Protein 4EHS (pdb70)

InterPro domains:
  IPR002694 Zinc finger, CHC2-type [PF01807] (4-98)
  IPR002694 Zinc finger, CHC2-type [SM00400] (33-87)
  IPR006171 TOPRIM domain [PS50880] (246-327)
  IPR006171 TOPRIM domain [SM00493] (246-317)
  IPR006295 DNA primase, DnaG [TIGR01391] (1-400)
  IPR013264 DNA primase DNAG, catalytic core, N-terminal [PF08275] (118-239)
  IPR016136 DNA helicase DnaB, N-terminal/DNA primase DnaG, C-terminal [G3DSA:1.10.860.10] (438-559)
  IPR030846 DNA primase DnaG, bacteria [MF_00974] (1-552)
  IPR030846 DNA primase DnaG, bacteria [PIRSF002811] (2-474)
  IPR031988 DNA primase DnaG, C-terminal helicase-binding domain [PF16730] (443-558)
  IPR034151 Bacterial DnaG primase, TOPRIM domain [cd03364] (246-324)
  IPR036977 DNA Primase, CHC2-type zinc finger [G3DSA:3.90.580.10] (2-99)
  IPR037068 DNA primase, catalytic core, N-terminal domain superfamily [G3DSA:3.90.980.10] (101-226)
  IPR050219 DnaG Primase [PTHR30313] (1-470)

Radius of gyration: 19.63 Å; Cα contacts (8 Å, |Δi|>4): 254; chains: 2; bounding box: 51×39×46 Å

Structure (mmCIF, N/CA/C/O backbone):
data_4EHS
#
_entry.id   4EHS
#
_cell.length_a   48.883
_cell.length_b   61.455
_cell.length_c   82.421
_cell.angle_alpha   90.00
_cell.angle_beta   90.00
_cell.angle_gamma   90.00
#
_symmetry.space_group_name_H-M   'P 21 21 21'
#
loop_
_entity.id
_entity.type
_entity.pdbx_description
1 polymer 'DNA primase'
2 non-polymer BETA-MERCAPTOETHANOL
3 water water
#
loop_
_atom_site.group_PDB
_atom_site.id
_atom_site.type_symbol
_atom_site.label_atom_id
_atom_site.label_alt_id
_atom_site.label_comp_id
_atom_site.label_asym_id
_atom_site.label_entity_id
_atom_site.label_seq_id
_atom_site.pdbx_PDB_ins_code
_atom_site.Cartn_x
_atom_site.Cartn_y
_atom_site.Cartn_z
_atom_site.occupancy
_atom_site.B_iso_or_equiv
_atom_site.auth_seq_id
_atom_site.auth_comp_id
_atom_site.auth_asym_id
_atom_site.auth_atom_id
_atom_site.pdbx_PDB_model_num
ATOM 1 N N . SER A 1 26 ? 6.985 5.705 20.965 1.00 51.57 438 SER A N 1
ATOM 2 C CA . SER A 1 26 ? 7.443 6.469 19.760 1.00 52.47 438 SER A CA 1
ATOM 3 C C . SER A 1 26 ? 8.954 6.781 19.737 1.00 43.48 438 SER A C 1
ATOM 4 O O . SER A 1 26 ? 9.554 6.805 18.653 1.00 49.61 438 SER A O 1
ATOM 7 N N . ALA A 1 27 ? 9.537 7.072 20.908 1.00 38.37 439 ALA A N 1
ATOM 8 C CA . ALA A 1 27 ? 10.988 7.045 21.113 1.00 31.08 439 ALA A CA 1
ATOM 9 C C . ALA A 1 27 ? 11.584 5.850 20.359 1.00 28.07 439 ALA A C 1
ATOM 10 O O . ALA A 1 27 ? 11.216 4.684 20.621 1.00 29.36 439 ALA A O 1
ATOM 12 N N . PRO A 1 28 ? 12.541 6.135 19.446 1.00 23.66 440 PRO A N 1
ATOM 13 C CA . PRO A 1 28 ? 13.029 5.098 18.553 1.00 19.85 440 PRO A CA 1
ATOM 14 C C . PRO A 1 28 ? 14.046 4.195 19.191 1.00 17.15 440 PRO A C 1
ATOM 15 O O . PRO A 1 28 ? 14.675 4.547 20.191 1.00 17.68 440 PRO A O 1
ATOM 19 N N . SER A 1 29 ? 14.242 3.045 18.562 1.00 17.58 441 SER A N 1
ATOM 20 C CA . SER A 1 29 ? 15.324 2.139 18.899 1.00 17.04 441 SER A CA 1
ATOM 21 C C . SER A 1 29 ? 16.636 2.811 18.448 1.00 16.46 441 SER A C 1
ATOM 22 O O . SER A 1 29 ? 16.604 3.760 17.592 1.00 14.11 441 SER A O 1
ATOM 25 N N . LEU A 1 30 ? 17.770 2.381 19.032 1.00 14.85 442 LEU A N 1
ATOM 26 C CA . LEU A 1 30 ? 19.004 2.997 18.630 1.00 15.39 442 LEU A CA 1
ATOM 27 C C . LEU A 1 30 ? 19.319 2.632 17.180 1.00 15.59 442 LEU A C 1
ATOM 28 O O . LEU A 1 30 ? 19.799 3.474 16.420 1.00 15.74 442 LEU A O 1
ATOM 33 N N . GLU A 1 31 ? 18.946 1.423 16.741 1.00 17.62 443 GLU A N 1
ATOM 34 C CA . GLU A 1 31 ? 19.326 0.982 15.416 1.00 16.25 443 GLU A CA 1
ATOM 35 C C . GLU A 1 31 ? 18.523 1.845 14.427 1.00 14.26 443 GLU A C 1
ATOM 36 O O . GLU A 1 31 ? 19.096 2.347 13.433 1.00 14.35 443 GLU A O 1
ATOM 42 N N . PHE A 1 32 ? 17.247 2.102 14.738 1.00 13.59 444 PHE A N 1
ATOM 43 C CA . PHE A 1 32 ? 16.434 2.958 13.889 1.00 13.67 444 PHE A CA 1
ATOM 44 C C . PHE A 1 32 ? 17.028 4.387 13.859 1.00 13.16 444 PHE A C 1
ATOM 45 O O . PHE A 1 32 ? 17.122 5.036 12.836 1.00 12.78 444 PHE A O 1
ATOM 53 N N . LEU A 1 33 ? 17.381 4.888 15.010 1.00 12.70 445 LEU A N 1
ATOM 54 C CA . LEU A 1 33 ? 17.949 6.249 15.049 1.00 13.03 445 LEU A CA 1
ATOM 55 C C . LEU A 1 33 ? 19.273 6.340 14.274 1.00 11.22 445 LEU A C 1
ATOM 56 O O . LEU A 1 33 ? 19.500 7.357 13.583 1.00 11.29 445 LEU A O 1
ATOM 61 N N . GLU A 1 34 ? 20.137 5.340 14.360 1.00 10.61 446 GLU A N 1
ATOM 62 C CA . GLU A 1 34 ? 21.408 5.388 13.595 1.00 11.13 446 GLU A CA 1
ATOM 63 C C . GLU A 1 34 ? 21.134 5.379 12.082 1.00 12.83 446 GLU A C 1
ATOM 64 O O . GLU A 1 34 ? 21.771 6.113 11.282 1.00 11.92 446 GLU A O 1
ATOM 70 N N . LYS A 1 35 ? 20.160 4.547 11.702 1.00 10.96 447 LYS A N 1
ATOM 71 C CA . LYS A 1 35 ? 19.755 4.515 10.272 1.00 11.87 447 LYS A CA 1
ATOM 72 C C . LYS A 1 35 ? 19.256 5.849 9.792 1.00 11.34 447 LYS A C 1
ATOM 73 O O . LYS A 1 35 ? 19.567 6.274 8.646 1.00 11.92 447 LYS A O 1
ATOM 79 N N . LEU A 1 36 ? 18.455 6.480 10.627 1.00 12.17 448 LEU A N 1
ATOM 80 C CA . LEU A 1 36 ? 17.799 7.746 10.300 1.00 11.71 448 LEU A CA 1
ATOM 81 C C . LEU A 1 36 ? 18.840 8.812 10.096 1.00 12.76 448 LEU A C 1
ATOM 82 O O . LEU A 1 36 ? 18.795 9.512 9.094 1.00 11.73 448 LEU A O 1
ATOM 87 N N . VAL A 1 37 ? 19.787 8.855 11.030 1.00 11.34 449 VAL A N 1
ATOM 88 C CA . VAL A 1 37 ? 20.828 9.887 11.013 1.00 13.46 449 VAL A CA 1
ATOM 89 C C . VAL A 1 37 ? 21.639 9.693 9.712 1.00 11.48 449 VAL A C 1
ATOM 90 O O . VAL A 1 37 ? 21.867 10.670 8.977 1.00 12.05 449 VAL A O 1
ATOM 94 N N . ILE A 1 38 ? 22.037 8.458 9.384 1.00 12.04 450 ILE A N 1
ATOM 95 C CA . ILE A 1 38 ? 22.865 8.226 8.229 1.00 11.97 450 ILE A CA 1
ATOM 96 C C . ILE A 1 38 ? 22.079 8.522 6.942 1.00 13.26 450 ILE A C 1
ATOM 97 O O . ILE A 1 38 ? 22.642 8.971 5.926 1.00 11.14 450 ILE A O 1
ATOM 102 N N . ARG A 1 39 ? 20.789 8.179 7.008 1.00 11.97 451 ARG A N 1
ATOM 103 C CA . ARG A 1 39 ? 19.933 8.421 5.797 1.00 12.41 451 ARG A CA 1
ATOM 104 C C . ARG A 1 39 ? 19.893 9.942 5.454 1.00 11.91 451 ARG A C 1
ATOM 105 O O . ARG A 1 39 ? 19.944 10.376 4.250 1.00 11.97 451 ARG A O 1
ATOM 113 N N . TYR A 1 40 ? 19.774 10.777 6.481 1.00 10.61 452 TYR A N 1
ATOM 114 C CA . TYR A 1 40 ? 19.864 12.234 6.277 1.00 11.75 452 TYR A CA 1
ATOM 115 C C . TYR A 1 40 ? 21.209 12.588 5.628 1.00 12.15 452 TYR A C 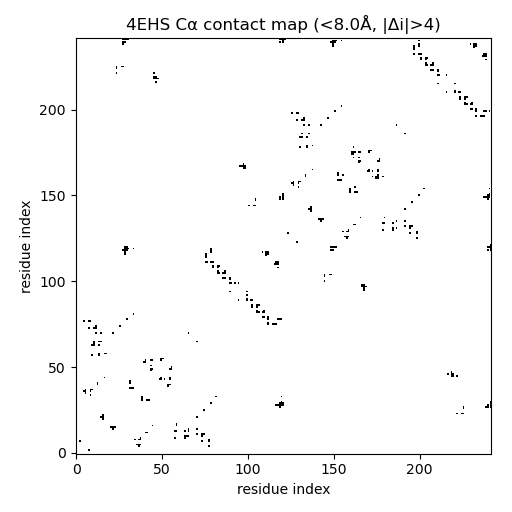1
ATOM 116 O O . TYR A 1 40 ? 21.252 13.409 4.690 1.00 13.46 452 TYR A O 1
ATOM 125 N N . LEU A 1 41 ? 22.309 12.049 6.164 1.00 11.73 453 LEU A N 1
ATOM 126 C CA . LEU A 1 41 ? 23.655 12.306 5.538 1.00 11.77 453 LEU A CA 1
ATOM 127 C C . LEU A 1 41 ? 23.761 11.803 4.091 1.00 13.26 453 LEU A C 1
ATOM 128 O O . LEU A 1 41 ? 24.442 12.435 3.255 1.00 13.08 453 LEU A O 1
ATOM 133 N N . LEU A 1 42 ? 23.105 10.700 3.783 1.00 11.64 454 LEU A N 1
ATOM 134 C CA . LEU A 1 42 ? 23.097 10.213 2.396 1.00 12.19 454 LEU A CA 1
ATOM 135 C C . LEU A 1 42 ? 22.322 11.155 1.465 1.00 11.80 454 LEU A C 1
ATOM 136 O O . LEU A 1 42 ? 22.656 11.269 0.245 1.00 12.90 454 LEU A O 1
ATOM 141 N N . GLU A 1 43 ? 21.235 11.718 1.961 1.00 11.42 455 GLU A N 1
ATOM 142 C CA . GLU A 1 43 ? 20.367 12.552 1.096 1.00 12.41 455 GLU A CA 1
ATOM 143 C C . GLU A 1 43 ? 20.929 13.956 0.948 1.00 13.54 455 GLU A C 1
ATOM 144 O O . GLU A 1 43 ? 20.685 14.632 -0.073 1.00 12.09 455 GLU A O 1
ATOM 150 N N . ASP A 1 44 ? 21.675 14.427 1.975 1.00 13.69 456 ASP A N 1
ATOM 151 C CA . ASP A 1 44 ? 22.172 15.798 1.893 1.00 13.74 456 ASP A CA 1
ATOM 152 C C . ASP A 1 44 ? 23.589 15.817 2.471 1.00 15.86 456 ASP A C 1
ATOM 153 O O . ASP A 1 44 ? 23.772 15.813 3.659 1.00 12.34 456 ASP A O 1
ATOM 158 N N . ARG A 1 45 ? 24.582 15.788 1.592 1.00 15.93 457 ARG A N 1
ATOM 159 C CA . ARG A 1 45 ? 25.970 15.567 2.073 1.00 17.43 457 ARG A CA 1
ATOM 160 C C . ARG A 1 45 ? 26.422 16.789 2.847 1.00 16.73 457 ARG A C 1
ATOM 161 O O . ARG A 1 45 ? 27.386 16.675 3.633 1.00 18.12 457 ARG A O 1
ATOM 169 N N . SER A 1 46 ? 25.748 17.934 2.719 1.00 15.67 458 SER A N 1
ATOM 170 C CA . SER A 1 46 ? 26.111 19.164 3.540 1.00 18.12 458 SER A CA 1
ATOM 171 C C . SER A 1 46 ? 25.858 18.908 5.020 1.00 19.08 458 SER A C 1
ATOM 172 O O . SER A 1 46 ? 26.545 19.438 5.892 1.00 18.47 458 SER A O 1
ATOM 175 N N . LEU A 1 47 ? 24.907 18.008 5.321 1.00 14.84 459 LEU A N 1
ATOM 176 C CA . LEU A 1 47 ? 24.685 17.552 6.699 1.00 14.95 459 LEU A CA 1
ATOM 177 C C . LEU A 1 47 ? 25.835 16.681 7.250 1.00 16.29 459 LEU A C 1
ATOM 178 O O . LEU A 1 47 ? 26.043 16.679 8.479 1.00 15.97 459 LEU A O 1
ATOM 183 N N . LEU A 1 48 ? 26.528 15.922 6.388 1.00 15.47 460 LEU A N 1
ATOM 184 C CA . LEU A 1 48 ? 27.715 15.178 6.793 1.00 17.25 460 LEU A CA 1
ATOM 185 C C . LEU A 1 48 ? 28.767 16.207 7.258 1.00 18.11 460 LEU A C 1
ATOM 186 O O . LEU A 1 48 ? 29.446 16.002 8.270 1.00 16.90 460 L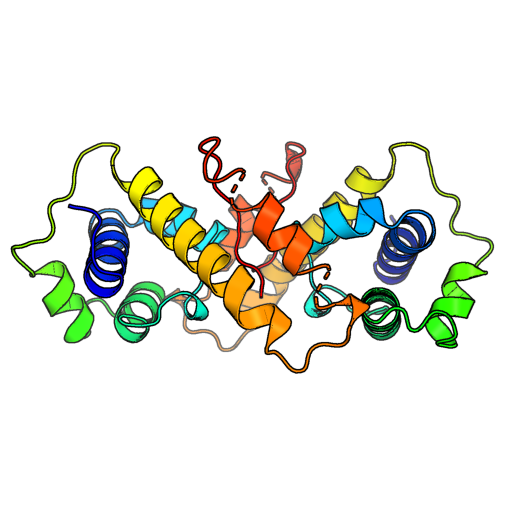EU A O 1
ATOM 191 N N . ASP A 1 49 ? 28.930 17.310 6.511 1.00 18.35 461 ASP A N 1
ATOM 192 C CA . ASP A 1 49 ? 29.900 18.351 6.917 1.00 22.02 461 ASP A CA 1
ATOM 193 C C . ASP A 1 49 ? 29.657 18.795 8.361 1.00 22.93 461 ASP A C 1
ATOM 194 O O . ASP A 1 49 ? 30.584 18.880 9.163 1.00 23.64 461 ASP A O 1
ATOM 199 N N . LEU A 1 50 ? 28.390 19.064 8.702 1.00 22.29 462 LEU A N 1
ATOM 200 C CA . LEU A 1 50 ? 28.044 19.438 10.066 1.00 20.95 462 LEU A CA 1
ATOM 201 C C . LEU A 1 50 ? 28.347 18.278 11.022 1.00 19.31 462 LEU A C 1
ATOM 202 O O . LEU A 1 50 ? 28.977 18.449 12.094 1.00 17.07 462 LEU A O 1
ATOM 207 N N . ALA A 1 51 ? 27.861 17.092 10.667 1.00 16.84 463 ALA A N 1
ATOM 208 C CA . ALA A 1 51 ? 27.860 15.972 11.630 1.00 16.29 463 ALA A CA 1
ATOM 209 C C . ALA A 1 51 ? 29.300 15.604 11.991 1.00 15.52 463 ALA A C 1
ATOM 210 O O . ALA A 1 51 ? 29.559 15.248 13.124 1.00 15.25 463 ALA A O 1
ATOM 212 N N . VAL A 1 52 ? 30.256 15.714 11.042 1.00 16.66 464 VAL A N 1
ATOM 213 C CA . VAL A 1 52 ? 31.620 15.259 11.396 1.00 17.18 464 VAL A CA 1
ATOM 214 C C . VAL A 1 52 ? 32.306 16.210 12.419 1.00 18.21 464 VAL A C 1
ATOM 215 O O . VAL A 1 52 ? 33.343 15.830 12.953 1.00 21.02 464 VAL A O 1
ATOM 219 N N . GLY A 1 53 ? 31.696 17.361 12.700 1.00 16.04 465 GLY A N 1
ATOM 220 C CA . GLY A 1 53 ? 32.048 18.248 13.833 1.00 20.30 465 GLY A CA 1
ATOM 221 C C . GLY A 1 53 ? 31.762 17.635 15.200 1.00 22.56 465 GLY A C 1
ATOM 222 O O . GLY A 1 53 ? 32.341 18.078 16.211 1.00 19.54 465 GLY A O 1
ATOM 223 N N . TYR A 1 54 ? 30.892 16.603 15.240 1.00 17.92 466 TYR A N 1
ATOM 224 C CA . TYR A 1 54 ? 30.301 16.153 16.554 1.00 16.61 466 TYR A CA 1
ATOM 225 C C . TYR A 1 54 ? 30.378 14.634 16.728 1.00 16.11 466 TYR A C 1
ATOM 226 O O . TYR A 1 54 ? 30.465 14.138 17.864 1.00 15.78 466 TYR A O 1
ATOM 235 N N . ILE A 1 55 ? 30.328 13.868 15.637 1.00 15.46 467 ILE A N 1
ATOM 236 C CA . ILE A 1 55 ? 30.317 12.452 15.765 1.00 16.68 467 ILE A CA 1
ATOM 237 C C . ILE A 1 55 ? 31.405 11.851 14.897 1.00 19.12 467 ILE A C 1
ATOM 238 O O . ILE A 1 55 ? 31.906 12.464 13.899 1.00 19.48 467 ILE A O 1
ATOM 243 N N . HIS A 1 56 ? 31.761 10.657 15.279 1.00 18.93 468 HIS A N 1
ATOM 244 C CA . HIS A 1 56 ? 32.635 9.828 14.466 1.00 22.65 468 HIS A CA 1
ATOM 245 C C . HIS A 1 56 ? 32.090 8.422 14.430 1.00 21.12 468 HIS A C 1
ATOM 246 O O . HIS A 1 56 ? 31.089 8.060 15.114 1.00 20.42 468 HIS A O 1
ATOM 253 N N . SER A 1 57 ? 32.771 7.577 13.649 1.00 20.08 469 SER A N 1
ATOM 254 C CA . SER A 1 57 ? 32.417 6.210 13.464 1.00 21.92 469 SER A CA 1
ATOM 255 C C . SER A 1 57 ? 32.170 5.408 14.762 1.00 23.19 469 SER A C 1
ATOM 256 O O . SER A 1 57 ? 31.187 4.659 14.847 1.00 23.10 469 SER A O 1
ATOM 259 N N . GLY A 1 58 ? 33.026 5.578 15.784 1.00 20.72 470 GLY A N 1
ATOM 260 C CA . GLY A 1 58 ? 32.862 4.960 17.119 1.00 22.83 470 GLY A CA 1
ATOM 261 C C . GLY A 1 58 ? 31.539 5.141 17.848 1.00 22.43 470 GLY A C 1
ATOM 262 O O . GLY A 1 58 ? 31.197 4.325 18.706 1.00 26.82 470 GLY A O 1
ATOM 263 N N . VAL A 1 59 ? 30.782 6.157 17.471 1.00 20.46 471 VAL A N 1
ATOM 264 C CA . VAL A 1 59 ? 29.550 6.508 18.132 1.00 20.16 471 VAL A CA 1
ATOM 265 C C . VAL A 1 59 ? 28.494 5.447 17.829 1.00 18.78 471 VAL A C 1
ATOM 266 O O . VAL A 1 59 ? 27.679 5.109 18.685 1.00 20.22 471 VAL A O 1
ATOM 270 N N . PHE A 1 60 ? 28.588 4.898 16.622 1.00 17.94 472 PHE A N 1
ATOM 271 C CA . PHE A 1 60 ? 27.564 3.939 16.096 1.00 17.72 472 PHE A CA 1
ATOM 272 C C . PHE A 1 60 ? 27.779 2.544 16.640 1.00 20.06 472 PHE A C 1
ATOM 273 O O . PHE A 1 60 ? 28.886 2.009 16.533 1.00 26.07 472 PHE A O 1
ATOM 281 N N . LEU A 1 61 ? 26.725 1.962 17.200 1.00 18.60 473 LEU A N 1
ATOM 282 C CA . LEU A 1 61 ? 26.749 0.567 17.686 1.00 19.92 473 LEU A CA 1
ATOM 283 C C . LEU A 1 61 ? 26.118 -0.413 16.703 1.00 20.41 473 LEU A C 1
ATOM 284 O O . LEU A 1 61 ? 26.316 -1.630 16.868 1.00 21.35 473 LEU A O 1
ATOM 289 N N . HIS A 1 62 ? 25.406 0.104 15.698 1.00 15.66 474 HIS A N 1
ATOM 290 C CA . HIS A 1 62 ? 24.675 -0.770 14.764 1.00 17.98 474 HIS A CA 1
ATOM 291 C C . HIS A 1 62 ? 25.025 -0.566 13.358 1.00 16.51 474 HIS A C 1
ATOM 292 O O . HIS A 1 62 ? 24.973 -1.518 12.573 1.00 19.64 474 HIS A O 1
ATOM 299 N N . LYS A 1 63 ? 25.412 0.663 12.981 1.00 15.96 475 LYS A N 1
ATOM 300 C CA . LYS A 1 63 ? 25.510 1.025 11.573 1.00 15.74 475 LYS A CA 1
ATOM 301 C C . LYS A 1 63 ? 26.889 1.663 11.292 1.00 16.24 475 LYS A C 1
ATOM 302 O O . LYS A 1 63 ? 27.058 2.474 10.406 1.00 15.50 475 LYS A O 1
ATOM 308 N N . LYS A 1 64 ? 27.896 1.143 11.987 1.00 18.59 476 LYS A N 1
ATOM 309 C CA . LYS A 1 64 ? 29.221 1.690 11.840 1.00 19.97 476 LYS A CA 1
ATOM 310 C C . LYS A 1 64 ? 29.733 1.496 10.412 1.00 19.26 476 LYS A C 1
ATOM 311 O O . LYS A 1 64 ? 30.321 2.407 9.838 1.00 19.02 476 LYS A O 1
ATOM 317 N N . GLN A 1 65 ? 29.494 0.332 9.815 1.00 19.94 477 GLN A N 1
ATOM 318 C CA . GLN A 1 65 ? 30.011 0.069 8.466 1.00 20.64 477 GLN A CA 1
ATOM 319 C C . GLN A 1 65 ? 29.391 1.033 7.454 1.00 19.56 477 GLN A C 1
ATOM 320 O O . GLN A 1 65 ? 30.099 1.521 6.604 1.00 18.30 477 GLN A O 1
ATOM 326 N N . GLU A 1 66 ? 28.084 1.276 7.564 1.00 17.79 478 GLU A N 1
ATOM 327 C CA . GLU A 1 66 ? 27.400 2.247 6.705 1.00 16.51 478 GLU A CA 1
ATOM 328 C C . GLU A 1 66 ? 28.023 3.639 6.832 1.00 16.80 478 GLU A C 1
ATOM 329 O O . GLU A 1 66 ? 28.332 4.281 5.802 1.00 16.70 478 GLU A O 1
ATOM 335 N N . PHE A 1 67 ? 28.198 4.112 8.062 1.00 15.85 479 PHE A N 1
ATOM 336 C CA . PHE A 1 67 ? 28.808 5.453 8.261 1.00 17.14 479 PHE A CA 1
ATOM 337 C C . PHE A 1 67 ? 30.226 5.489 7.642 1.00 17.75 479 PHE A C 1
ATOM 338 O O . PHE A 1 67 ? 30.600 6.453 6.906 1.00 17.13 479 PHE A O 1
ATOM 346 N N . ASP A 1 68 ? 31.013 4.443 7.931 1.00 17.32 480 ASP A N 1
ATOM 347 C CA . ASP A 1 68 ? 32.348 4.383 7.349 1.00 18.29 480 ASP A CA 1
ATOM 348 C C . ASP A 1 68 ? 32.307 4.481 5.822 1.00 19.17 480 ASP A C 1
ATOM 349 O O . ASP A 1 68 ? 33.114 5.188 5.231 1.00 16.54 480 ASP A O 1
ATOM 354 N N . ALA A 1 69 ? 31.437 3.720 5.168 1.00 18.90 481 ALA A N 1
ATOM 355 C CA . ALA A 1 69 ? 31.390 3.710 3.719 1.00 18.94 481 ALA A CA 1
ATOM 356 C C . ALA A 1 69 ? 30.990 5.072 3.184 1.00 19.87 481 ALA A C 1
ATOM 357 O O . ALA A 1 69 ? 31.504 5.523 2.150 1.00 18.43 481 ALA A O 1
ATOM 359 N N . LEU A 1 70 ? 30.072 5.731 3.884 1.00 19.54 482 LEU A N 1
ATOM 360 C CA . LEU A 1 70 ? 29.598 7.049 3.476 1.00 19.54 482 LEU A CA 1
ATOM 361 C C . LEU A 1 70 ? 30.695 8.099 3.617 1.00 20.44 482 LEU A C 1
ATOM 362 O O . LEU A 1 70 ? 30.679 9.122 2.933 1.00 22.43 482 LEU A O 1
ATOM 367 N N . CYS A 1 71 ? 31.646 7.839 4.507 1.00 19.03 483 CYS A N 1
ATOM 368 C CA . CYS A 1 71 ? 32.745 8.756 4.739 1.00 23.28 483 CYS A CA 1
ATOM 369 C C . CYS A 1 71 ? 33.757 8.614 3.641 1.00 24.78 483 CYS A C 1
ATOM 370 O O . CYS A 1 71 ? 34.385 9.618 3.240 1.00 24.94 483 CYS A O 1
ATOM 373 N N . GLN A 1 72 ? 33.932 7.395 3.142 1.00 23.50 484 GLN A N 1
ATOM 374 C CA . GLN A 1 72 ? 34.890 7.135 2.073 1.00 24.19 484 GLN A CA 1
ATOM 375 C C . GLN A 1 72 ? 34.205 7.110 0.711 1.00 26.29 484 GLN A C 1
ATOM 376 O O . GLN A 1 72 ? 34.680 6.463 -0.222 1.00 25.00 484 GLN A O 1
ATOM 382 N N . GLU A 1 73 ? 33.085 7.818 0.604 1.00 19.72 485 GLU A N 1
ATOM 383 C CA . GLU A 1 73 ? 32.338 7.878 -0.637 1.00 22.73 485 GLU A CA 1
ATOM 384 C C . GLU A 1 73 ? 32.287 6.554 -1.354 1.00 25.16 485 GLU A C 1
ATOM 385 O O . GLU A 1 73 ? 32.448 6.538 -2.578 1.00 23.75 485 GLU A O 1
ATOM 391 N N . LYS A 1 74 ? 32.142 5.456 -0.623 1.00 20.83 486 LYS A N 1
ATOM 392 C CA . LYS A 1 74 ? 31.947 4.178 -1.286 1.00 23.41 486 LYS A CA 1
ATOM 393 C C . LYS A 1 74 ? 30.462 4.094 -1.512 1.00 24.10 486 LYS A C 1
ATOM 394 O O . LYS A 1 74 ? 29.806 3.282 -0.872 1.00 23.02 486 LYS A O 1
ATOM 400 N N . LEU A 1 75 ? 29.943 4.959 -2.391 1.00 25.95 487 LEU A N 1
ATOM 401 C CA . LEU A 1 75 ? 28.505 5.078 -2.590 1.00 28.85 487 LEU A CA 1
ATOM 402 C C . LEU A 1 75 ? 27.824 3.888 -3.301 1.00 31.43 487 LEU A C 1
ATOM 403 O O . LEU A 1 75 ? 26.591 3.855 -3.416 1.00 33.38 487 LEU A O 1
ATOM 408 N N . ASP A 1 76 ? 28.597 2.915 -3.799 1.00 27.01 488 ASP A N 1
ATOM 409 C CA . ASP A 1 76 ? 27.980 1.626 -4.239 1.00 26.98 488 ASP A CA 1
ATOM 410 C C . ASP A 1 76 ? 28.130 0.472 -3.220 1.00 25.47 488 ASP A C 1
ATOM 411 O O . ASP A 1 76 ? 27.850 -0.699 -3.539 1.00 25.36 488 ASP A O 1
ATOM 416 N N . ASP A 1 77 ? 28.580 0.781 -1.998 1.00 23.47 489 ASP A N 1
ATOM 417 C CA . ASP A 1 77 ? 28.712 -0.251 -0.976 1.00 22.42 489 ASP A CA 1
ATOM 418 C C . ASP A 1 77 ? 27.311 -0.837 -0.718 1.00 24.79 489 ASP A C 1
ATOM 419 O O . ASP A 1 77 ? 26.335 -0.097 -0.477 1.00 23.56 489 ASP A O 1
ATOM 424 N N . PRO A 1 78 ? 27.174 -2.170 -0.790 1.00 26.18 490 PRO A N 1
ATOM 425 C CA . PRO A 1 78 ? 25.825 -2.805 -0.634 1.00 26.04 490 PRO A CA 1
ATOM 426 C C . PRO A 1 78 ? 24.986 -2.381 0.631 1.00 25.98 490 PRO A C 1
ATOM 427 O O . PRO A 1 78 ? 23.774 -2.164 0.523 1.00 26.66 490 PRO A O 1
ATOM 431 N N . LYS A 1 79 ? 25.632 -2.213 1.784 1.00 23.22 491 LYS A N 1
ATOM 432 C CA . LYS A 1 79 ? 24.970 -1.729 2.996 1.00 21.75 491 LYS A CA 1
ATOM 433 C C . LYS A 1 79 ? 24.423 -0.327 2.868 1.00 21.39 491 LYS A C 1
ATOM 434 O O . LYS A 1 79 ? 23.299 -0.011 3.335 1.00 21.05 491 LYS A O 1
ATOM 440 N N . LEU A 1 80 ? 25.224 0.543 2.249 1.00 21.38 492 LEU A N 1
ATOM 441 C CA . LEU A 1 80 ? 24.869 1.968 2.094 1.00 22.85 492 LEU A CA 1
ATOM 442 C C . LEU A 1 80 ? 23.790 2.105 1.042 1.00 25.35 492 LEU A C 1
ATOM 443 O O . LEU A 1 80 ? 22.839 2.861 1.216 1.00 28.60 492 LEU A O 1
ATOM 448 N N . VAL A 1 81 ? 23.904 1.326 -0.028 1.00 24.84 493 VAL A N 1
ATOM 449 C CA . VAL A 1 81 ? 22.839 1.278 -1.039 1.00 29.15 493 VAL A CA 1
ATOM 450 C C . VAL A 1 81 ? 21.505 0.862 -0.384 1.00 28.39 493 VAL A C 1
ATOM 451 O O . VAL A 1 81 ? 20.460 1.506 -0.567 1.00 25.30 493 VAL A O 1
ATOM 455 N N . ALA A 1 82 ? 21.552 -0.167 0.451 1.00 26.10 494 ALA A N 1
ATOM 456 C CA . ALA A 1 82 ? 20.323 -0.675 1.038 1.00 26.54 494 ALA A CA 1
ATOM 457 C C . ALA A 1 82 ? 19.702 0.379 1.976 1.00 26.45 494 ALA A C 1
ATOM 458 O O . ALA A 1 82 ? 18.462 0.553 2.046 1.00 25.51 494 ALA A O 1
ATOM 460 N N . LEU A 1 83 ? 20.558 1.081 2.713 1.00 22.78 495 LEU A N 1
ATOM 461 C CA . LEU A 1 83 ? 20.035 2.104 3.576 1.00 21.20 495 LEU A CA 1
ATOM 462 C C . LEU A 1 83 ? 19.441 3.277 2.751 1.00 23.35 495 LEU A C 1
ATOM 463 O O . LEU A 1 83 ? 18.407 3.835 3.110 1.00 24.07 495 LEU A O 1
ATOM 468 N N . LEU A 1 84 ? 20.067 3.615 1.616 1.00 22.75 496 LEU A N 1
ATOM 469 C CA . LEU A 1 84 ? 19.642 4.749 0.822 1.00 23.79 496 LEU A CA 1
ATOM 470 C C . LEU A 1 84 ? 18.284 4.421 0.191 1.00 25.97 496 LEU A C 1
ATOM 471 O O . LEU A 1 84 ? 17.487 5.339 -0.126 1.00 25.51 496 LEU A O 1
ATOM 476 N N . LEU A 1 85 ? 18.048 3.122 0.045 1.00 23.67 497 LEU A N 1
ATOM 477 C CA . LEU A 1 85 ? 16.858 2.549 -0.593 1.00 30.29 497 LEU A CA 1
ATOM 478 C C . LEU A 1 85 ? 15.702 2.176 0.368 1.00 35.00 497 LEU A C 1
ATOM 479 O O . LEU A 1 85 ? 14.573 2.077 -0.053 1.00 35.20 497 LEU A O 1
ATOM 484 N N . ASP A 1 86 ? 16.013 1.931 1.639 1.00 28.87 498 ASP A N 1
ATOM 485 C CA . ASP A 1 86 ? 15.045 1.660 2.714 1.00 24.39 498 ASP A CA 1
ATOM 486 C C . ASP A 1 86 ? 13.801 2.574 2.614 1.00 24.07 498 ASP A C 1
ATOM 487 O O . ASP A 1 86 ? 13.881 3.800 2.681 1.00 19.74 498 ASP A O 1
ATOM 492 N N . ALA A 1 87 ? 12.634 1.936 2.537 1.00 22.15 499 ALA A N 1
ATOM 493 C CA . ALA A 1 87 ? 11.380 2.697 2.380 1.00 23.23 499 ALA A CA 1
ATOM 494 C C . ALA A 1 87 ? 10.753 3.263 3.681 1.00 22.59 499 ALA A C 1
ATOM 495 O O . ALA A 1 87 ? 9.753 3.979 3.615 1.00 29.48 499 ALA A O 1
ATOM 497 N N . ASN A 1 88 ? 11.343 2.963 4.839 1.00 24.33 500 ASN A N 1
ATOM 498 C CA . ASN A 1 88 ? 10.798 3.263 6.184 1.00 23.80 500 ASN A CA 1
ATOM 499 C C . ASN A 1 88 ? 11.608 4.239 7.056 1.00 24.04 500 ASN A C 1
ATOM 500 O O . ASN A 1 88 ? 11.581 4.207 8.294 1.00 20.78 500 ASN A O 1
ATOM 505 N N . LEU A 1 89 ? 12.231 5.216 6.408 1.00 20.01 501 LEU A N 1
ATOM 506 C CA . LEU A 1 89 ? 13.005 6.198 7.143 1.00 18.79 501 LEU A CA 1
ATOM 507 C C . LEU A 1 89 ? 12.542 7.576 6.738 1.00 21.99 501 LEU A C 1
ATOM 508 O O . LEU A 1 89 ? 13.049 8.150 5.779 1.00 24.65 501 LEU A O 1
ATOM 513 N N . PRO A 1 90 ? 11.592 8.114 7.467 1.00 21.23 502 PRO A N 1
ATOM 514 C CA . PRO A 1 90 ? 10.988 9.340 7.004 1.00 24.65 502 PRO A CA 1
ATOM 515 C C . PRO A 1 90 ? 11.850 10.590 7.322 1.00 20.69 502 PRO A C 1
ATOM 516 O O . PRO A 1 90 ? 12.023 10.942 8.442 1.00 25.48 502 PRO A O 1
ATOM 520 N N . LEU A 1 91 ? 12.328 11.264 6.299 1.00 19.03 503 LEU A N 1
ATOM 521 C CA . LEU A 1 91 ? 13.117 12.491 6.504 1.00 17.70 503 LEU A CA 1
ATOM 522 C C . LEU A 1 91 ? 12.180 13.701 6.436 1.00 18.50 503 LEU A C 1
ATOM 523 O O . LEU A 1 91 ? 11.178 13.669 5.734 1.00 19.14 503 LEU A O 1
ATOM 528 N N . LYS A 1 92 ? 12.522 14.783 7.109 1.00 18.63 504 LYS A N 1
ATOM 529 C CA . LYS A 1 92 ? 11.707 15.994 7.022 1.00 22.41 504 LYS A CA 1
ATOM 530 C C . LYS A 1 92 ? 12.641 17.169 6.903 1.00 20.84 504 LYS A C 1
ATOM 531 O O . LYS A 1 92 ? 13.747 17.201 7.517 1.00 18.66 504 LYS A O 1
ATOM 537 N N . LYS A 1 93 ? 12.150 18.217 6.221 1.00 19.75 505 LYS A N 1
ATOM 538 C CA . LYS A 1 93 ? 12.831 19.499 6.190 1.00 21.04 505 LYS A CA 1
ATOM 539 C C . LYS A 1 93 ? 13.044 19.952 7.652 1.00 20.75 505 LYS A C 1
ATOM 540 O O . LYS A 1 93 ? 12.128 19.866 8.480 1.00 21.35 505 LYS A O 1
ATOM 546 N N . GLY A 1 94 ? 14.282 20.300 7.974 1.00 21.89 506 GLY A N 1
ATOM 547 C CA . GLY A 1 94 ? 14.645 20.847 9.291 1.00 24.07 506 GLY A CA 1
ATOM 548 C C . GLY A 1 94 ? 14.667 19.822 10.405 1.00 22.85 506 GLY A C 1
ATOM 549 O O . GLY A 1 94 ? 14.709 20.173 11.548 1.00 25.80 506 GLY A O 1
ATOM 550 N N . GLY A 1 95 ? 14.607 18.541 10.077 1.00 19.92 507 GLY A N 1
ATOM 551 C CA . GLY A 1 95 ? 14.497 17.527 11.104 1.00 19.48 507 GLY A CA 1
ATOM 552 C C . GLY A 1 95 ? 15.804 16.866 11.503 1.00 18.76 507 GLY A C 1
ATOM 553 O O . GLY A 1 95 ? 15.820 16.164 12.521 1.00 17.85 507 GLY A O 1
ATOM 554 N N . PHE A 1 96 ? 16.893 17.101 10.743 1.00 17.19 508 PHE A N 1
ATOM 555 C CA . PHE A 1 96 ? 18.169 16.388 10.973 1.00 18.77 508 PHE A CA 1
ATOM 556 C C . PHE A 1 96 ? 18.791 16.670 12.366 1.00 18.28 508 PHE A C 1
ATOM 557 O O . PHE A 1 96 ? 19.226 15.737 13.077 1.00 16.73 508 PHE A O 1
ATOM 565 N N . GLU A 1 97 ? 18.910 17.961 12.705 1.00 17.06 509 GLU A N 1
ATOM 566 C CA . GLU A 1 97 ? 19.612 18.268 13.929 1.00 17.28 509 GLU A CA 1
ATOM 567 C C . GLU A 1 97 ? 18.971 17.696 15.175 1.00 17.46 509 GLU A C 1
ATOM 568 O O . GLU A 1 97 ? 19.683 17.318 16.088 1.00 16.71 509 GLU A O 1
ATOM 574 N N . LYS A 1 98 ? 17.652 17.604 15.239 1.00 17.76 510 LYS A N 1
ATOM 575 C CA . LYS A 1 98 ? 17.008 16.956 16.399 1.00 18.95 510 LYS A CA 1
ATOM 576 C C . LYS A 1 98 ? 17.388 15.473 16.503 1.00 17.62 510 LYS A C 1
ATOM 577 O O . LYS A 1 98 ? 17.619 14.979 17.589 1.00 15.92 510 LYS A O 1
ATOM 583 N N . GLU A 1 99 ? 17.498 14.758 15.370 1.00 14.77 511 GLU A N 1
ATOM 584 C CA . GLU A 1 99 ? 17.877 13.353 15.437 1.00 14.94 511 GLU A CA 1
ATOM 585 C C . GLU A 1 99 ? 19.362 13.242 15.723 1.00 14.00 511 GLU A C 1
ATOM 586 O O . GLU A 1 99 ? 19.735 12.324 16.432 1.00 14.66 511 GLU A O 1
ATOM 592 N N . LEU A 1 100 ? 20.198 14.173 15.213 1.00 12.74 512 LEU A N 1
ATOM 593 C CA . LEU A 1 100 ? 21.643 14.093 15.564 1.00 13.34 512 LEU A CA 1
ATOM 594 C C . LEU A 1 100 ? 21.783 14.342 17.094 1.00 15.94 512 LEU A C 1
ATOM 595 O O . LEU A 1 100 ? 22.525 13.620 17.833 1.00 14.38 512 LEU A O 1
ATOM 600 N N . ARG A 1 101 ? 21.044 15.310 17.587 1.00 14.70 513 ARG A N 1
ATOM 601 C CA . ARG A 1 101 ? 21.133 15.618 19.012 1.00 17.09 513 ARG A CA 1
ATOM 602 C C . ARG A 1 101 ? 20.694 14.404 19.859 1.00 17.46 513 ARG A C 1
ATOM 603 O O . ARG A 1 101 ? 21.290 14.088 20.901 1.00 15.94 513 ARG A O 1
ATOM 611 N N . LEU A 1 102 ? 19.657 13.696 19.416 1.00 15.22 514 LEU A N 1
ATOM 612 C CA . LEU A 1 102 ? 19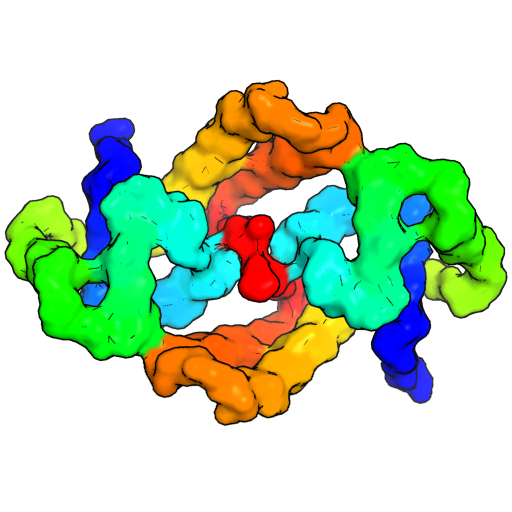.212 12.537 20.199 1.00 14.60 514 LEU A CA 1
ATOM 613 C C . LEU A 1 102 ? 20.211 11.404 20.170 1.00 14.59 514 LEU A C 1
ATOM 614 O O . LEU A 1 102 ? 20.422 10.794 21.188 1.00 13.79 514 LEU A O 1
ATOM 619 N N . LEU A 1 103 ? 20.889 11.181 19.024 1.00 11.73 515 LEU A N 1
ATOM 620 C CA . LEU A 1 103 ? 21.908 10.179 18.960 1.00 12.63 515 LEU A CA 1
ATOM 621 C C . LEU A 1 103 ? 23.054 10.498 19.937 1.00 12.39 515 LEU A C 1
ATOM 622 O O . LEU A 1 103 ? 23.527 9.611 20.673 1.00 12.24 515 LEU A O 1
ATOM 627 N N . ILE A 1 104 ? 23.467 11.768 19.932 1.00 12.70 516 ILE A N 1
ATOM 628 C CA . ILE A 1 104 ? 24.540 12.182 20.850 1.00 13.00 516 ILE A CA 1
ATOM 629 C C . ILE A 1 104 ? 24.101 12.074 22.293 1.00 14.68 516 ILE A C 1
ATOM 630 O O . ILE A 1 104 ? 24.897 11.579 23.117 1.00 15.44 516 ILE A O 1
ATOM 635 N N . LEU A 1 105 ? 22.898 12.575 22.599 1.00 15.83 517 LEU A N 1
ATOM 636 C CA . LEU A 1 105 ? 22.309 12.451 23.967 1.00 18.55 517 LEU A CA 1
ATOM 637 C C . LEU A 1 105 ? 22.318 11.004 24.427 1.00 18.96 517 LEU A C 1
ATOM 638 O O . LEU A 1 105 ? 22.840 10.706 25.539 1.00 17.80 517 LEU A O 1
ATOM 643 N N . ARG A 1 106 ? 21.815 10.077 23.608 1.00 16.56 518 ARG A N 1
ATOM 644 C CA . ARG A 1 106 ? 21.987 8.654 23.919 1.00 18.55 518 ARG A CA 1
ATOM 645 C C . ARG A 1 106 ? 23.382 8.150 24.234 1.00 18.91 518 ARG A C 1
ATOM 646 O O . ARG A 1 106 ? 23.587 7.414 25.229 1.00 15.35 518 ARG A O 1
ATOM 654 N N . TYR A 1 107 ? 24.349 8.584 23.443 1.00 16.65 519 TYR A N 1
ATOM 655 C CA . TYR A 1 107 ? 25.749 8.240 23.711 1.00 16.77 519 TYR A CA 1
ATOM 656 C C . TYR A 1 107 ? 26.145 8.697 25.140 1.00 14.70 519 TYR A C 1
ATOM 657 O O . TYR A 1 107 ? 26.722 7.932 25.902 1.00 18.91 519 TYR A O 1
ATOM 666 N N . PHE A 1 108 ? 25.855 9.917 25.486 1.00 15.95 520 PHE A N 1
ATOM 667 C CA . PHE A 1 108 ? 26.253 10.426 26.822 1.00 15.51 520 PHE A CA 1
ATOM 668 C C . PHE A 1 108 ? 25.443 9.800 27.966 1.00 18.65 520 PHE A C 1
ATOM 669 O O . PHE A 1 108 ? 25.996 9.582 29.071 1.00 17.71 520 PHE A O 1
ATOM 677 N N . GLU A 1 109 ? 24.182 9.440 27.699 1.00 17.70 521 GLU A N 1
ATOM 678 C CA . GLU A 1 109 ? 23.418 8.718 28.725 1.00 21.06 521 GLU A CA 1
ATOM 679 C C . GLU A 1 109 ? 24.071 7.367 29.009 1.00 19.57 521 GLU A C 1
ATOM 680 O O . GLU A 1 109 ? 24.237 6.986 30.193 1.00 21.28 521 GLU A O 1
ATOM 686 N N . ARG A 1 110 ? 24.488 6.641 27.967 1.00 18.45 522 ARG A N 1
ATOM 687 C CA . ARG A 1 110 ? 25.250 5.439 28.140 1.00 20.73 522 ARG A CA 1
ATOM 688 C C . ARG A 1 110 ? 26.575 5.664 28.907 1.00 22.84 522 ARG A C 1
ATOM 689 O O . ARG A 1 110 ? 26.982 4.802 29.696 1.00 24.24 522 ARG A O 1
ATOM 697 N N . GLN A 1 111 ? 27.266 6.761 28.621 1.00 19.57 523 GLN A N 1
ATOM 698 C CA . GLN A 1 111 ? 28.493 7.074 29.335 1.00 20.82 523 GLN A CA 1
ATOM 699 C C . GLN A 1 111 ? 28.259 7.144 30.834 1.00 20.12 523 GLN A C 1
ATOM 700 O O . GLN A 1 111 ? 29.105 6.697 31.590 1.00 22.52 523 GLN A O 1
ATOM 706 N N . LEU A 1 112 ? 27.186 7.791 31.239 1.00 20.34 524 LEU A N 1
ATOM 707 C CA . LEU A 1 112 ? 26.832 7.916 32.640 1.00 23.59 524 LEU A CA 1
ATOM 708 C C . LEU A 1 112 ? 26.763 6.527 33.290 1.00 25.62 524 LEU A C 1
ATOM 709 O O . LEU A 1 112 ? 27.226 6.353 34.401 1.00 27.43 524 LEU A O 1
ATOM 714 N N . LYS A 1 113 ? 26.213 5.544 32.597 1.00 26.10 525 LYS A N 1
ATOM 715 C CA . LYS A 1 113 ? 26.243 4.147 33.141 1.00 30.32 525 LYS A CA 1
ATOM 716 C C . LYS A 1 113 ? 27.584 3.432 33.080 1.00 31.78 525 LYS A C 1
ATOM 717 O O . LYS A 1 113 ? 27.945 2.671 34.003 1.00 30.27 525 LYS A O 1
ATOM 723 N N . GLU A 1 114 ? 28.300 3.624 31.983 1.00 25.47 526 GLU A N 1
ATOM 724 C CA . GLU A 1 114 ? 29.485 2.853 31.707 1.00 24.74 526 GLU A CA 1
ATOM 725 C C . GLU A 1 114 ? 30.743 3.323 32.455 1.00 23.77 526 GLU A C 1
ATOM 726 O O . GLU A 1 114 ? 31.579 2.509 32.845 1.00 24.79 526 GLU A O 1
ATOM 732 N N . ILE A 1 115 ? 30.894 4.634 32.603 1.00 22.10 527 ILE A N 1
ATOM 733 C CA . ILE A 1 115 ? 32.076 5.196 33.233 1.00 18.46 527 ILE A CA 1
ATOM 734 C C . ILE A 1 115 ? 32.295 4.613 34.656 1.00 20.62 527 ILE A C 1
ATOM 735 O O . ILE A 1 115 ? 33.440 4.229 34.994 1.00 21.88 527 ILE A O 1
ATOM 740 N N . PRO A 1 116 ? 31.251 4.575 35.473 1.00 20.86 528 PRO A N 1
ATOM 741 C CA . PRO A 1 116 ? 31.587 4.028 36.847 1.00 24.92 528 PRO A CA 1
ATOM 742 C C . PRO A 1 116 ? 32.084 2.576 36.849 1.00 25.09 528 PRO A C 1
ATOM 743 O O . PRO A 1 116 ? 32.839 2.189 37.748 1.00 24.15 528 PRO A O 1
ATOM 747 N N . LYS A 1 117 ? 31.665 1.803 35.848 1.00 29.82 529 LYS A N 1
ATOM 748 C CA . LYS A 1 117 ? 32.074 0.419 35.624 1.00 31.09 529 LYS A CA 1
ATOM 749 C C . LYS A 1 117 ? 33.422 0.280 34.962 1.00 29.05 529 LYS A C 1
ATOM 750 O O . LYS A 1 117 ? 33.986 -0.812 34.901 1.00 30.97 529 LYS A O 1
ATOM 756 N N . SER A 1 118 ? 33.973 1.375 34.453 1.00 30.75 530 SER A N 1
ATOM 757 C CA . SER A 1 118 ? 35.216 1.289 33.672 1.00 26.16 530 SER A CA 1
ATOM 758 C C . SER A 1 118 ? 36.509 1.143 34.501 1.00 31.03 530 SER A C 1
ATOM 759 O O . SER A 1 118 ? 36.472 1.229 35.743 1.00 28.69 530 SER A O 1
ATOM 762 N N . SER A 1 119 ? 37.647 0.950 33.810 1.00 31.26 531 SER A N 1
ATOM 763 C CA . SER A 1 119 ? 38.958 0.837 34.449 1.00 32.58 531 SER A CA 1
ATOM 764 C C . SER A 1 119 ? 39.633 2.186 34.653 1.00 32.07 531 SER A C 1
ATOM 765 O O . SER A 1 119 ? 40.739 2.228 35.174 1.00 32.71 531 SER A O 1
ATOM 768 N N . LEU A 1 120 ? 38.990 3.274 34.224 1.00 29.32 532 LEU A N 1
ATOM 769 C CA . LEU A 1 120 ? 39.626 4.611 34.243 1.00 29.00 532 LEU A CA 1
ATOM 770 C C . LEU A 1 120 ? 40.062 5.016 35.619 1.00 26.65 532 LEU A C 1
ATOM 771 O O . LEU A 1 120 ? 39.428 4.643 36.609 1.00 23.86 532 LEU A O 1
ATOM 776 N N . PRO A 1 121 ? 41.219 5.702 35.709 1.00 30.42 533 PRO A N 1
ATOM 777 C CA . PRO A 1 121 ? 41.666 6.232 36.984 1.00 27.72 533 PRO A CA 1
ATOM 778 C C . PRO A 1 121 ? 40.495 6.990 37.632 1.00 23.57 533 PRO A C 1
ATOM 779 O O . PRO A 1 121 ? 39.687 7.593 36.932 1.00 22.04 533 PRO A O 1
ATOM 783 N N . PHE A 1 122 ? 40.423 6.946 38.943 1.00 24.93 534 PHE A N 1
ATOM 784 C CA . PHE A 1 122 ? 39.398 7.671 39.674 1.00 25.71 534 PHE A CA 1
ATOM 785 C C . PHE A 1 122 ? 39.153 9.107 39.186 1.00 24.41 534 PHE A C 1
ATOM 786 O O . PHE A 1 122 ? 37.998 9.525 38.941 1.00 20.15 534 PHE A O 1
ATOM 794 N N . SER A 1 123 ? 40.233 9.877 39.035 1.00 20.00 535 SER A N 1
ATOM 795 C CA . SER A 1 123 ? 40.037 11.313 38.730 1.00 22.02 535 SER A CA 1
ATOM 796 C C . SER A 1 123 ? 39.482 11.473 37.307 1.00 20.28 535 SER A C 1
ATOM 797 O O . SER A 1 123 ? 38.764 12.441 37.024 1.00 19.20 535 SER A O 1
ATOM 800 N N . GLU A 1 124 ? 39.781 10.505 36.439 1.00 20.34 536 GLU A N 1
ATOM 801 C CA . GLU A 1 124 ? 39.243 10.557 35.079 1.00 20.89 536 GLU A CA 1
ATOM 802 C C . GLU A 1 124 ? 37.776 10.125 35.017 1.00 18.90 536 GLU A C 1
ATOM 803 O O . GLU A 1 124 ? 37.036 10.693 34.235 1.00 18.54 536 GLU A O 1
ATOM 809 N N . LYS A 1 125 ? 37.370 9.142 35.852 1.00 17.98 537 LYS A N 1
ATOM 810 C CA . LYS A 1 125 ? 35.931 8.858 35.983 1.00 17.00 537 LYS A CA 1
ATOM 811 C C . LYS A 1 125 ? 35.235 10.126 36.401 1.00 16.81 537 LYS A C 1
ATOM 812 O O . LYS A 1 125 ? 34.230 10.482 35.791 1.00 16.46 537 LYS A O 1
ATOM 826 N N . ILE A 1 127 ? 36.077 13.313 35.976 1.00 18.61 539 ILE A N 1
ATOM 827 C CA . ILE A 1 127 ? 36.059 14.302 34.901 1.00 18.96 539 ILE A CA 1
ATOM 828 C C . ILE A 1 127 ? 35.062 13.946 33.809 1.00 17.40 539 ILE A C 1
ATOM 829 O O . ILE A 1 127 ? 34.366 14.763 33.312 1.00 19.14 539 ILE A O 1
ATOM 834 N N . CYS A 1 128 ? 35.025 12.685 33.487 1.00 17.39 540 CYS A N 1
ATOM 835 C CA . CYS A 1 128 ? 34.217 12.185 32.429 1.00 19.99 540 CYS A CA 1
ATOM 836 C C . CYS A 1 128 ? 32.767 12.143 32.807 1.00 17.42 540 CYS A C 1
ATOM 837 O O . CYS A 1 128 ? 31.966 12.447 32.012 1.00 16.55 540 CYS A O 1
ATOM 840 N N . LEU A 1 129 ? 32.456 11.834 34.044 1.00 16.99 541 LEU A N 1
ATOM 841 C CA . LEU A 1 129 ? 31.072 11.906 34.466 1.00 16.69 541 LEU A CA 1
ATOM 842 C C . LEU A 1 129 ? 30.567 13.344 34.402 1.00 15.87 541 LEU A C 1
ATOM 843 O O . LEU A 1 129 ? 29.502 13.603 33.948 1.00 14.64 541 LEU A O 1
ATOM 848 N N . LYS A 1 130 ? 31.397 14.257 34.871 1.00 16.34 542 LYS A N 1
ATOM 849 C CA . LYS A 1 130 ? 30.976 15.654 34.875 1.00 17.76 542 LYS A CA 1
ATOM 850 C C . LYS A 1 130 ? 30.728 16.156 33.442 1.00 15.97 542 LYS A C 1
ATOM 851 O O . LYS A 1 130 ? 29.708 16.794 33.188 1.00 17.19 542 LYS A O 1
ATOM 857 N N . LYS A 1 131 ? 31.632 15.783 32.532 1.00 18.48 543 LYS A N 1
ATOM 858 C CA . LYS A 1 131 ? 31.494 16.130 31.123 1.00 19.44 543 LYS A CA 1
ATOM 859 C C . LYS A 1 131 ? 30.249 15.521 30.498 1.00 18.25 543 LYS A C 1
ATOM 860 O O . LYS A 1 131 ? 29.524 16.212 29.759 1.00 17.35 543 LYS A O 1
ATOM 866 N N . ALA A 1 132 ? 29.954 14.263 30.800 1.00 15.27 544 ALA A N 1
ATOM 867 C CA . ALA A 1 132 ? 28.724 13.651 30.236 1.00 16.26 544 ALA A CA 1
ATOM 868 C C . ALA A 1 132 ? 27.473 14.331 30.758 1.00 17.89 544 ALA A C 1
ATOM 869 O O . ALA A 1 132 ? 26.549 14.525 30.039 1.00 18.89 544 ALA A O 1
ATOM 871 N N . ARG A 1 133 ? 27.434 14.648 32.066 1.00 17.24 545 ARG A N 1
ATOM 872 C CA . ARG A 1 133 ? 26.264 15.363 32.632 1.00 18.71 545 ARG A CA 1
ATOM 873 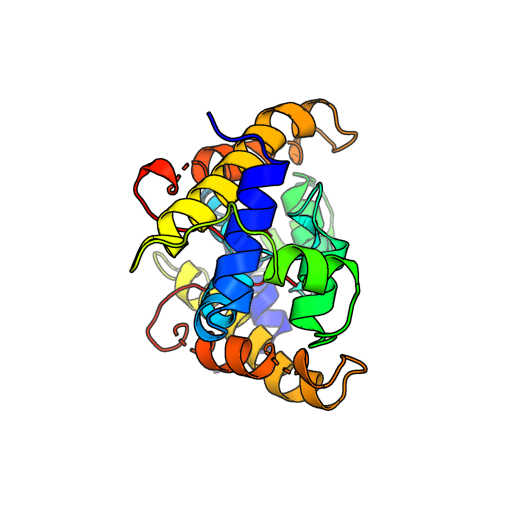C C . ARG A 1 133 ? 26.064 16.740 32.024 1.00 19.49 545 ARG A C 1
ATOM 874 O O . ARG A 1 133 ? 24.911 17.172 31.750 1.00 21.45 545 ARG A O 1
ATOM 882 N N . GLN A 1 134 ? 27.181 17.434 31.842 1.00 18.95 546 GLN A N 1
ATOM 883 C CA . GLN A 1 134 ? 27.150 18.739 31.276 1.00 20.83 546 GLN A CA 1
ATOM 884 C C . GLN A 1 134 ? 26.608 18.622 29.851 1.00 20.40 546 GLN A C 1
ATOM 885 O O . GLN A 1 134 ? 25.749 19.441 29.420 1.00 20.65 546 GLN A O 1
ATOM 891 N N . ALA A 1 135 ? 27.138 17.650 29.123 1.00 18.38 547 ALA A N 1
ATOM 892 C CA . ALA A 1 135 ? 26.695 17.476 27.696 1.00 17.25 547 ALA A CA 1
ATOM 893 C C . ALA A 1 135 ? 25.188 17.218 27.594 1.00 17.19 547 ALA A C 1
ATOM 894 O O . ALA A 1 135 ? 24.461 17.798 26.748 1.00 19.19 547 ALA A O 1
ATOM 896 N N . ILE A 1 136 ? 24.698 16.353 28.472 1.00 18.02 548 ILE A N 1
ATOM 897 C CA . ILE A 1 136 ? 23.277 15.983 28.523 1.00 19.28 548 ILE A CA 1
ATOM 898 C C . ILE A 1 136 ? 22.461 17.255 28.791 1.00 20.80 548 ILE A C 1
ATOM 899 O O . ILE A 1 136 ? 21.444 17.470 28.153 1.00 22.54 548 ILE A O 1
ATOM 912 N N . LYS A 1 138 ? 23.263 20.463 28.107 1.00 26.41 550 LYS A N 1
ATOM 913 C CA . LYS A 1 138 ? 23.325 21.244 26.870 1.00 26.31 550 LYS A CA 1
ATOM 914 C C . LYS A 1 138 ? 22.481 20.653 25.765 1.00 22.39 550 LYS A C 1
ATOM 915 O O . LYS A 1 138 ? 21.780 21.404 25.082 1.00 24.82 550 LYS A O 1
ATOM 921 N N . LEU A 1 139 ? 22.544 19.336 25.582 1.00 23.84 551 LEU A N 1
ATOM 922 C CA . LEU A 1 139 ? 21.803 18.710 24.500 1.00 24.33 551 LEU A CA 1
ATOM 923 C C . LEU A 1 139 ? 20.342 19.002 24.726 1.00 28.03 551 LEU A C 1
ATOM 924 O O . LEU A 1 139 ? 19.625 19.411 23.808 1.00 26.58 551 LEU A O 1
ATOM 929 N N . LYS A 1 140 ? 19.901 18.854 25.960 1.00 26.78 552 LYS A N 1
ATOM 930 C CA . LYS A 1 140 ? 18.493 19.135 26.232 1.00 29.45 552 LYS A CA 1
ATOM 931 C C . LYS A 1 140 ? 18.199 20.617 26.123 1.00 29.97 552 LYS A C 1
ATOM 932 O O . LYS A 1 140 ? 17.060 20.980 25.867 1.00 34.45 552 LYS A O 1
ATOM 938 N N . GLN A 1 141 ? 19.187 21.491 26.326 1.00 31.87 553 GLN A N 1
ATOM 939 C CA . GLN A 1 141 ? 18.943 22.921 26.068 1.00 34.55 553 GLN A CA 1
ATOM 940 C C . GLN A 1 141 ? 18.893 23.181 24.535 1.00 36.96 553 GLN A C 1
ATOM 941 O O . GLN A 1 141 ? 18.791 24.330 24.112 1.00 38.44 553 GLN A O 1
ATOM 947 N N . GLY A 1 142 ? 18.994 22.123 23.726 1.00 30.50 554 GLY A N 1
ATOM 948 C CA . GLY A 1 142 ? 19.064 22.245 22.261 1.00 33.07 554 GLY A CA 1
ATOM 949 C C . GLY A 1 142 ? 20.416 22.483 21.585 1.00 32.01 554 GLY A C 1
ATOM 950 O O . GLY A 1 142 ? 20.445 22.793 20.384 1.00 30.13 554 GLY A O 1
ATOM 951 N N . GLU A 1 143 ? 21.538 22.378 22.324 1.00 31.09 555 GLU A N 1
ATOM 952 C CA . GLU A 1 143 ? 22.867 22.630 21.746 1.00 28.62 555 GLU A CA 1
ATOM 953 C C . GLU A 1 143 ? 23.494 21.321 21.296 1.00 28.25 555 GLU A C 1
ATOM 954 O O . GLU A 1 143 ? 23.390 20.335 22.000 1.00 30.46 555 GLU A O 1
ATOM 960 N N . LEU A 1 144 ? 24.232 21.322 20.193 1.00 26.13 556 LEU A N 1
ATOM 961 C CA . LEU A 1 144 ? 24.975 20.136 19.825 1.00 22.13 556 LEU A CA 1
ATOM 962 C C . LEU A 1 144 ? 26.270 20.135 20.636 1.00 23.09 556 LEU A C 1
ATOM 963 O O . LEU A 1 144 ? 26.831 21.221 20.976 1.00 22.06 556 LEU A O 1
ATOM 968 N N . VAL A 1 145 ? 26.764 18.950 20.945 1.00 17.52 557 VAL A N 1
ATOM 969 C CA . VAL A 1 145 ? 28.004 18.821 21.749 1.00 18.86 557 VAL A CA 1
ATOM 970 C C . VAL A 1 145 ? 28.764 17.695 21.080 1.00 16.63 557 VAL A C 1
ATOM 971 O O . VAL A 1 145 ? 28.170 16.674 20.711 1.00 14.95 557 VAL A O 1
ATOM 975 N N . ALA A 1 146 ? 30.069 17.891 20.898 1.00 16.55 558 ALA A N 1
ATOM 976 C CA . ALA A 1 146 ? 30.961 16.902 20.274 1.00 16.31 558 ALA A CA 1
ATOM 977 C C . ALA A 1 146 ? 31.270 15.730 21.175 1.00 19.78 558 ALA A C 1
ATOM 978 O O . ALA A 1 146 ? 31.454 15.909 22.391 1.00 20.00 558 ALA A O 1
ATOM 980 N N . ILE A 1 147 ? 31.346 14.527 20.613 1.00 19.90 559 ILE A N 1
ATOM 981 C CA . ILE A 1 147 ? 31.922 13.350 21.286 1.00 21.64 559 ILE A CA 1
ATOM 982 C C . ILE A 1 147 ? 33.414 13.165 20.938 1.00 24.95 559 ILE A C 1
ATOM 983 O O . ILE A 1 147 ? 33.756 12.620 19.847 1.00 26.26 559 ILE A O 1
ATOM 988 N N . LEU A 1 148 ? 34.324 13.539 21.823 1.00 28.06 560 LEU A N 1
ATOM 989 C CA . LEU A 1 148 ? 35.777 13.389 21.472 1.00 30.72 560 LEU A CA 1
ATOM 990 C C . LEU A 1 148 ? 36.272 11.941 21.508 1.00 38.54 560 LEU A C 1
ATOM 991 O O . LEU A 1 148 ? 36.840 11.449 20.524 1.00 42.37 560 LEU A O 1
ATOM 996 N N . GLU A 1 149 ? 36.040 11.296 22.657 1.00 42.35 561 GLU A N 1
ATOM 997 C CA . GLU A 1 149 ? 36.647 10.029 23.099 1.00 48.39 561 GLU A CA 1
ATOM 998 C C . GLU A 1 149 ? 35.953 8.747 22.609 1.00 52.10 561 GLU A C 1
ATOM 999 O O . GLU A 1 149 ? 35.600 8.614 21.426 1.00 55.70 561 GLU A O 1
ATOM 1005 N N . ALA B 1 27 ? 54.360 33.478 16.872 1.00 60.21 439 ALA B N 1
ATOM 1006 C CA . ALA B 1 27 ? 55.181 34.116 17.942 1.00 63.37 439 ALA B CA 1
ATOM 1007 C C . ALA B 1 27 ? 55.557 33.130 19.084 1.00 61.49 439 ALA B C 1
ATOM 1008 O O . ALA B 1 27 ? 56.747 33.017 19.422 1.00 67.76 439 ALA B O 1
ATOM 1010 N N . PRO B 1 28 ? 54.563 32.418 19.688 1.00 58.56 440 PRO B N 1
ATOM 1011 C CA . PRO B 1 28 ? 55.005 31.421 20.684 1.00 52.19 440 PRO B CA 1
ATOM 1012 C C . PRO B 1 28 ? 55.247 30.052 20.047 1.00 41.47 440 PRO B C 1
ATOM 1013 O O . PRO B 1 28 ? 54.466 29.636 19.185 1.00 39.55 440 PRO B O 1
ATOM 1017 N N . SER B 1 29 ? 56.320 29.369 20.464 1.00 31.93 441 SER B N 1
ATOM 1018 C CA . SER B 1 29 ? 56.602 28.019 20.016 1.00 29.12 441 SER B CA 1
ATOM 1019 C C . SER B 1 29 ? 55.458 27.167 20.511 1.00 23.43 441 SER B C 1
ATOM 1020 O O . SER B 1 29 ? 54.790 27.532 21.512 1.00 20.69 441 SER B O 1
ATOM 1023 N N . LEU B 1 30 ? 55.246 26.051 19.832 1.00 23.55 442 LEU B N 1
ATOM 1024 C CA . LEU B 1 30 ? 54.195 25.145 20.233 1.00 20.96 442 LEU B CA 1
ATOM 1025 C C . LEU B 1 30 ? 54.476 24.624 21.656 1.00 22.19 442 LEU B C 1
ATOM 1026 O O . LEU B 1 30 ? 53.548 24.504 22.473 1.00 17.03 442 LEU B O 1
ATOM 1031 N N . GLU B 1 31 ? 55.736 24.289 21.950 1.00 20.74 443 GLU B N 1
ATOM 1032 C CA . GLU B 1 31 ? 56.037 23.755 23.275 1.00 23.75 443 GLU B CA 1
ATOM 1033 C C . GLU B 1 31 ? 55.671 24.788 24.382 1.00 20.65 443 GLU B C 1
ATOM 1034 O O . GLU B 1 31 ? 55.137 24.427 25.464 1.00 18.59 443 GLU B O 1
ATOM 1040 N N . PHE B 1 32 ? 55.923 26.067 24.150 1.00 18.74 444 PHE B N 1
ATOM 1041 C CA . PHE B 1 32 ? 55.579 27.050 25.155 1.00 18.97 444 PHE B CA 1
ATOM 1042 C C . PHE B 1 32 ? 54.031 27.176 25.358 1.00 16.94 444 PHE B C 1
ATOM 1043 O O . PHE B 1 32 ? 53.570 27.170 26.473 1.00 14.80 444 PHE B O 1
ATOM 1051 N N . LEU B 1 33 ? 53.299 27.263 24.262 1.00 15.12 445 LEU B N 1
ATOM 1052 C CA . LEU B 1 33 ? 51.841 27.308 24.267 1.00 15.55 445 LEU B CA 1
ATOM 1053 C C . LEU B 1 33 ? 51.273 26.086 25.024 1.00 14.70 445 LEU B C 1
ATOM 1054 O O . LEU B 1 33 ? 50.319 26.236 25.797 1.00 12.48 445 LEU B O 1
ATOM 1059 N N . GLU B 1 34 ? 51.830 24.890 24.761 1.00 14.01 446 GLU B N 1
ATOM 1060 C CA . GLU B 1 34 ? 51.337 23.702 25.440 1.00 14.46 446 GLU B CA 1
ATOM 1061 C C . GLU B 1 34 ? 51.560 23.831 26.920 1.00 14.07 446 GLU B C 1
ATOM 1062 O O . GLU B 1 34 ? 50.682 23.476 27.667 1.00 13.19 446 GLU B O 1
ATOM 1068 N N . LYS B 1 35 ? 52.771 24.246 27.330 1.00 14.46 447 LYS B N 1
ATOM 1069 C CA . LYS B 1 35 ? 53.018 24.359 28.800 1.00 14.90 447 LYS B CA 1
ATOM 1070 C C . LYS B 1 35 ? 52.069 25.396 29.396 1.00 12.53 447 LYS B C 1
ATOM 1071 O O . LYS B 1 35 ? 51.539 25.208 30.523 1.00 11.33 447 LYS B O 1
ATOM 1077 N N . LEU B 1 36 ? 51.874 26.515 28.699 1.00 13.17 448 LEU B N 1
ATOM 1078 C CA . LEU B 1 36 ? 50.999 27.597 29.208 1.00 13.52 448 LEU B CA 1
ATOM 1079 C C . LEU B 1 36 ? 49.535 27.132 29.403 1.00 12.93 448 LEU B C 1
ATOM 1080 O O . LEU B 1 36 ? 48.928 27.360 30.474 1.00 13.60 448 LEU B O 1
ATOM 1085 N N . VAL B 1 37 ? 49.003 26.448 28.382 1.00 13.25 449 VAL B N 1
ATOM 1086 C CA . VAL B 1 37 ? 47.696 25.801 28.504 1.00 13.06 449 VAL B CA 1
ATOM 1087 C C . VAL B 1 37 ? 47.609 24.858 29.732 1.00 12.87 449 VAL B C 1
ATOM 1088 O O . VAL B 1 37 ? 46.649 25.002 30.548 1.00 13.71 449 VAL B O 1
ATOM 1092 N N . ILE B 1 38 ? 48.604 23.991 29.958 1.00 11.83 450 ILE B N 1
ATOM 1093 C CA . ILE B 1 38 ? 48.567 23.038 31.082 1.00 13.98 450 ILE B CA 1
ATOM 1094 C C . ILE B 1 38 ? 48.688 23.783 32.440 1.00 12.59 450 ILE B C 1
ATOM 1095 O O . ILE B 1 38 ? 47.975 23.471 33.419 1.00 15.47 450 ILE B O 1
ATOM 1100 N N . ARG B 1 39 ? 49.480 24.857 32.446 1.00 13.29 451 ARG B N 1
ATOM 1101 C CA . ARG B 1 39 ? 49.647 25.585 33.701 1.00 12.55 451 ARG B CA 1
ATOM 1102 C C . ARG B 1 39 ? 48.356 26.235 34.101 1.00 12.33 451 ARG B C 1
ATOM 1103 O O . ARG B 1 39 ? 48.040 26.241 35.296 1.00 15.30 451 ARG B O 1
ATOM 1111 N N . TYR B 1 40 ? 47.566 26.783 33.158 1.00 12.80 452 TYR B N 1
ATOM 1112 C CA . TYR B 1 40 ? 46.201 27.238 33.504 1.00 13.24 452 TYR B CA 1
ATOM 1113 C C . TYR B 1 40 ? 45.367 26.131 34.124 1.00 15.67 452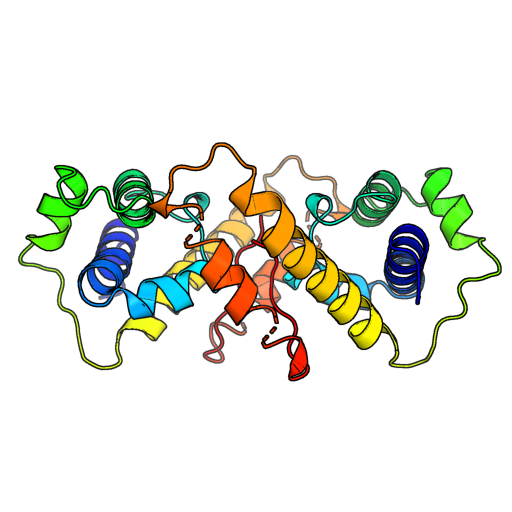 TYR B C 1
ATOM 1114 O O . TYR B 1 40 ? 44.718 26.353 35.175 1.00 16.49 452 TYR B O 1
ATOM 1123 N N . LEU B 1 41 ? 45.425 24.925 33.528 1.00 14.58 453 LEU B N 1
ATOM 1124 C CA . LEU B 1 41 ? 44.626 23.791 34.023 1.00 17.79 453 LEU B CA 1
ATOM 1125 C C . LEU B 1 41 ? 45.100 23.340 35.415 1.00 17.80 453 LEU B C 1
ATOM 1126 O O . LEU B 1 41 ? 44.289 22.961 36.262 1.00 19.86 453 LEU B O 1
ATOM 1131 N N . LEU B 1 42 ? 46.383 23.486 35.674 1.00 18.34 454 LEU B N 1
ATOM 1132 C CA . LEU B 1 42 ? 46.982 23.077 36.934 1.00 20.92 454 LEU B CA 1
ATOM 1133 C C . LEU B 1 42 ? 46.544 24.048 38.034 1.00 23.98 454 LEU B C 1
ATOM 1134 O O . LEU B 1 42 ? 46.300 23.597 39.193 1.00 22.71 454 LEU B O 1
ATOM 1139 N N . GLU B 1 43 ? 46.393 25.345 37.693 1.00 21.80 455 GLU B N 1
ATOM 1140 C CA . GLU B 1 43 ? 46.065 26.403 38.702 1.00 26.33 455 GLU B CA 1
ATOM 1141 C C . GLU B 1 43 ? 44.564 26.489 38.941 1.00 27.62 455 GLU B C 1
ATOM 1142 O O . GLU B 1 43 ? 44.129 26.988 39.981 1.00 27.68 455 GLU B O 1
ATOM 1148 N N . ASP B 1 44 ? 43.767 26.002 37.993 1.00 23.81 456 ASP B N 1
ATOM 1149 C CA . ASP B 1 44 ? 42.329 26.017 38.142 1.00 21.38 456 ASP B CA 1
ATOM 1150 C C . ASP B 1 44 ? 41.643 24.858 37.436 1.00 25.83 456 ASP B C 1
ATOM 1151 O O . ASP B 1 44 ? 41.434 24.932 36.245 1.00 20.14 456 ASP B O 1
ATOM 1156 N N . ARG B 1 45 ? 41.253 23.808 38.169 1.00 25.23 457 ARG B N 1
ATOM 1157 C CA . ARG B 1 45 ? 40.576 22.638 37.549 1.00 31.70 457 ARG B CA 1
ATOM 1158 C C . ARG B 1 45 ? 39.289 22.842 36.827 1.00 29.53 457 ARG B C 1
ATOM 1159 O O . ARG B 1 45 ? 38.962 22.046 35.964 1.00 28.23 457 ARG B O 1
ATOM 1167 N N . SER B 1 46 ? 38.543 23.889 37.155 1.00 29.41 458 SER B N 1
ATOM 1168 C CA . SER B 1 46 ? 37.378 24.224 36.382 1.00 29.29 458 SER B CA 1
ATOM 1169 C C . SER B 1 46 ? 37.758 24.514 34.903 1.00 27.28 458 SER B C 1
ATOM 1170 O O . SER B 1 46 ? 36.963 24.371 33.949 1.00 23.99 458 SER B O 1
ATOM 1173 N N . LEU B 1 47 ? 38.997 24.940 34.668 1.00 21.53 459 LEU B N 1
ATOM 1174 C CA . LEU B 1 47 ? 39.406 25.137 33.270 1.00 19.69 459 LEU B CA 1
ATOM 1175 C C . LEU B 1 47 ? 39.594 23.792 32.542 1.00 18.67 459 LEU B C 1
ATOM 1176 O O . LEU B 1 47 ? 39.436 23.715 31.275 1.00 18.03 459 LEU B O 1
ATOM 1181 N N . LEU B 1 48 ? 39.966 22.771 33.306 1.00 17.83 460 LEU B N 1
ATOM 1182 C CA . LEU B 1 48 ? 40.076 21.419 32.739 1.00 21.24 460 LEU B CA 1
ATOM 1183 C C . LEU B 1 48 ? 38.710 20.959 32.317 1.00 21.53 460 LEU B C 1
ATOM 1184 O O . LEU B 1 48 ? 38.567 20.329 31.267 1.00 22.71 460 LEU B O 1
ATOM 1189 N N . ASP B 1 49 ? 37.695 21.223 33.151 1.00 21.54 461 ASP B N 1
ATOM 1190 C CA . ASP B 1 49 ? 36.335 20.862 32.778 1.00 22.20 461 ASP B CA 1
ATOM 1191 C C . ASP B 1 49 ? 35.970 21.458 31.392 1.00 22.13 461 ASP B C 1
ATOM 1192 O O . ASP B 1 49 ? 35.418 20.75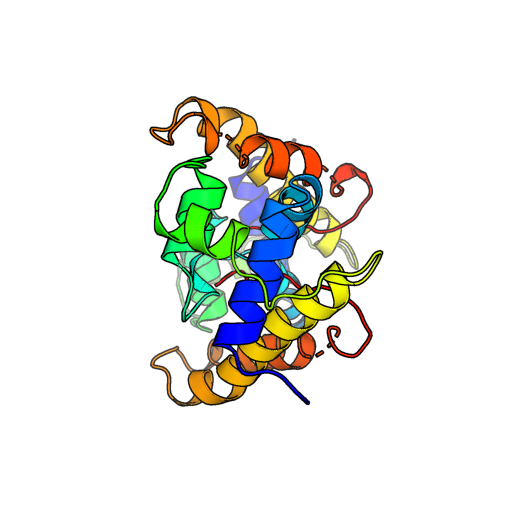6 30.529 1.00 22.54 461 ASP B O 1
ATOM 1197 N N . LEU B 1 50 ? 36.319 22.718 31.184 1.00 18.43 462 LEU B N 1
ATOM 1198 C CA . LEU B 1 50 ? 36.082 23.350 29.877 1.00 18.68 462 LEU B CA 1
ATOM 1199 C C . LEU B 1 50 ? 36.926 22.657 28.796 1.00 17.42 462 LEU B C 1
ATOM 1200 O O . LEU B 1 50 ? 36.394 22.241 27.750 1.00 17.24 462 LEU B O 1
ATOM 1205 N N . ALA B 1 51 ? 38.235 22.524 29.050 1.00 17.01 463 ALA B N 1
ATOM 1206 C CA . ALA B 1 51 ? 39.198 21.980 28.010 1.00 18.10 463 ALA B CA 1
ATOM 1207 C C . ALA B 1 51 ? 38.835 20.598 27.448 1.00 17.07 463 ALA B C 1
ATOM 1208 O O . ALA B 1 51 ? 38.965 20.374 26.239 1.00 15.74 463 ALA B O 1
ATOM 1210 N N . VAL B 1 52 ? 38.386 19.693 28.313 1.00 14.55 464 VAL B N 1
ATOM 1211 C CA . VAL B 1 52 ? 38.150 18.330 27.875 1.00 17.99 464 VAL B CA 1
ATOM 1212 C C . VAL B 1 52 ? 36.918 18.238 26.963 1.00 16.32 464 VAL B C 1
ATOM 1213 O O . VAL B 1 52 ? 36.694 17.183 26.433 1.00 16.46 464 VAL B O 1
ATOM 1217 N N . GLY B 1 53 ? 36.145 19.317 26.832 1.00 16.50 465 GLY B N 1
ATOM 1218 C CA . GLY B 1 53 ? 35.098 19.399 25.793 1.00 16.58 465 GLY B CA 1
ATOM 1219 C C . GLY B 1 53 ? 35.709 19.492 24.389 1.00 19.31 465 GLY B C 1
ATOM 1220 O O . GLY B 1 53 ? 35.034 19.278 23.369 1.00 19.69 465 GLY B O 1
ATOM 1221 N N . TYR B 1 54 ? 36.973 19.875 24.335 1.00 15.83 466 TYR B N 1
ATOM 1222 C CA . TYR B 1 54 ? 37.591 20.240 23.024 1.00 16.63 466 TYR B CA 1
ATOM 1223 C C . TYR B 1 54 ? 38.872 19.534 22.679 1.00 16.38 466 TYR B C 1
ATOM 1224 O O . TYR B 1 54 ? 39.155 19.349 21.492 1.00 17.35 466 TYR B O 1
ATOM 1233 N N . ILE B 1 55 ? 39.696 19.248 23.673 1.00 15.18 467 ILE B N 1
ATOM 1234 C CA . ILE B 1 55 ? 41.034 18.686 23.407 1.00 15.59 467 ILE B CA 1
ATOM 1235 C C . ILE B 1 55 ? 41.201 17.381 24.199 1.00 19.17 467 ILE B C 1
ATOM 1236 O O . ILE B 1 55 ? 40.449 17.123 25.146 1.00 18.92 467 ILE B O 1
ATOM 1241 N N . HIS B 1 56 ? 42.215 16.616 23.833 1.00 20.83 468 HIS B N 1
ATOM 1242 C CA . HIS B 1 56 ? 42.553 15.302 24.464 1.00 22.03 468 HIS B CA 1
ATOM 1243 C C . HIS B 1 56 ? 44.060 15.178 24.374 1.00 20.75 468 HIS B C 1
ATOM 1244 O O . HIS B 1 56 ? 44.704 16.050 23.758 1.00 20.18 468 HIS B O 1
ATOM 1251 N N . SER B 1 57 ? 44.666 14.153 24.997 1.00 19.65 469 SER B N 1
ATOM 1252 C CA . SER B 1 57 ? 46.137 14.116 25.109 1.00 22.84 469 SER B CA 1
ATOM 1253 C C . SER B 1 57 ? 46.751 14.079 23.732 1.00 25.29 469 SER B C 1
ATOM 1254 O O . SER B 1 57 ? 47.840 14.573 23.548 1.00 27.99 469 SER B O 1
ATOM 1257 N N . GLY B 1 58 ? 46.017 13.533 22.752 1.00 23.60 470 GLY B N 1
ATOM 1258 C CA . GLY B 1 58 ? 46.548 13.372 21.404 1.00 24.27 470 GLY B CA 1
ATOM 1259 C C . GLY B 1 58 ? 46.851 14.689 20.712 1.00 25.50 470 GLY B C 1
ATOM 1260 O O . GLY B 1 58 ? 47.682 14.722 19.802 1.00 26.08 470 GLY B O 1
ATOM 1261 N N . VAL B 1 59 ? 46.218 15.777 21.161 1.00 20.21 471 VAL B N 1
ATOM 1262 C CA . VAL B 1 59 ? 46.493 17.142 20.705 1.00 20.71 471 VAL B CA 1
ATOM 1263 C C . VAL B 1 59 ? 47.941 17.593 21.000 1.00 20.60 471 VAL B C 1
ATOM 1264 O O . VAL B 1 59 ? 48.529 18.396 20.228 1.00 21.86 471 VAL B O 1
ATOM 1268 N N . PHE B 1 60 ? 48.512 17.085 22.099 1.00 18.11 472 PHE B N 1
ATOM 1269 C CA . PHE B 1 60 ? 49.810 17.610 22.557 1.00 17.55 472 PHE B CA 1
ATOM 1270 C C . PHE B 1 60 ? 51.012 16.935 21.841 1.00 19.85 472 PHE B C 1
ATOM 1271 O O . PHE B 1 60 ? 51.078 15.724 21.810 1.00 21.89 472 PHE B O 1
ATOM 1279 N N . LEU B 1 61 ? 51.961 17.738 21.374 1.00 21.15 473 LEU B N 1
ATOM 1280 C CA . LEU B 1 61 ? 53.186 17.212 20.720 1.00 20.41 473 LEU B CA 1
ATOM 1281 C C . LEU B 1 61 ? 54.376 17.198 21.649 1.00 21.33 473 LEU B C 1
ATOM 1282 O O . LEU B 1 61 ? 55.361 16.459 21.403 1.00 22.33 473 LEU B O 1
ATOM 1287 N N . HIS B 1 62 ? 54.338 18.033 22.668 1.00 19.09 474 HIS B N 1
ATOM 1288 C CA . HIS B 1 62 ? 55.490 18.197 23.539 1.00 18.58 474 HIS B CA 1
ATOM 12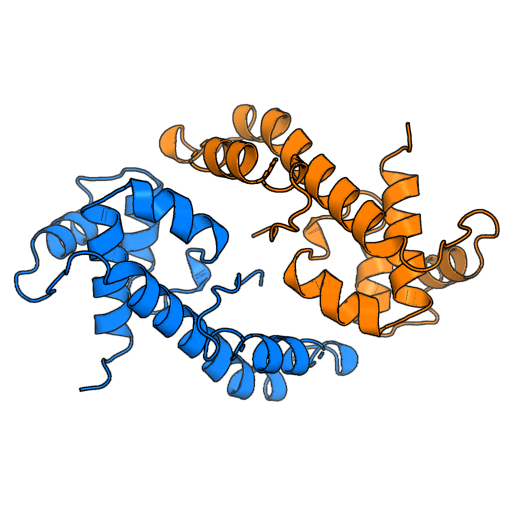89 C C . HIS B 1 62 ? 55.202 17.863 24.966 1.00 17.59 474 HIS B C 1
ATOM 1290 O O . HIS B 1 62 ? 56.093 17.450 25.722 1.00 16.45 474 HIS B O 1
ATOM 1297 N N . LYS B 1 63 ? 53.961 18.054 25.358 1.00 16.62 475 LYS B N 1
ATOM 1298 C CA . LYS B 1 63 ? 53.594 18.037 26.806 1.00 16.50 475 LYS B CA 1
ATOM 1299 C C . LYS B 1 63 ? 52.497 17.010 27.051 1.00 16.91 475 LYS B C 1
ATOM 1300 O O . LYS B 1 63 ? 51.667 17.141 27.998 1.00 15.93 475 LYS B O 1
ATOM 1306 N N . LYS B 1 64 ? 52.508 15.950 26.226 1.00 17.91 476 LYS B N 1
ATOM 1307 C CA . LYS B 1 64 ? 51.529 14.917 26.443 1.00 18.82 476 LYS B CA 1
ATOM 1308 C C . LYS B 1 64 ? 51.612 14.237 27.850 1.00 18.81 476 LYS B C 1
ATOM 1309 O O . LYS B 1 64 ? 50.581 14.001 28.488 1.00 17.20 476 LYS B O 1
ATOM 1315 N N . GLN B 1 65 ? 52.821 13.907 28.309 1.00 21.07 477 GLN B N 1
ATOM 1316 C CA . GLN B 1 65 ? 52.925 13.197 29.595 1.00 20.70 477 GLN B CA 1
ATOM 1317 C C . GLN B 1 65 ? 52.352 14.067 30.705 1.00 19.58 477 GLN B C 1
ATOM 1318 O O . GLN B 1 65 ? 51.651 13.560 31.589 1.00 17.41 477 GLN B O 1
ATOM 1324 N N . GLU B 1 66 ? 52.648 15.382 30.649 1.00 17.57 478 GLU B N 1
ATOM 1325 C CA . GLU B 1 66 ? 52.162 16.333 31.660 1.00 16.94 478 GLU B CA 1
ATOM 1326 C C . GLU B 1 66 ? 50.619 16.430 31.665 1.00 16.48 478 GLU B C 1
ATOM 1327 O O . GLU B 1 66 ? 49.987 16.486 32.741 1.00 16.89 478 GLU B O 1
ATOM 1333 N N . PHE B 1 67 ? 50.010 16.522 30.468 1.00 15.14 479 PHE B N 1
ATOM 1334 C CA . PHE B 1 67 ? 48.594 16.580 30.386 1.00 15.60 479 PHE B CA 1
ATOM 1335 C C . PHE B 1 67 ? 47.978 15.293 30.966 1.00 15.63 479 PHE B C 1
ATOM 1336 O O . PHE B 1 67 ? 47.007 15.352 31.725 1.00 15.75 479 PHE B O 1
ATOM 1344 N N . ASP B 1 68 ? 48.532 14.146 30.597 1.00 16.90 480 ASP B N 1
ATOM 1345 C CA . ASP B 1 68 ? 48.018 12.875 31.083 1.00 18.92 480 ASP B CA 1
ATOM 1346 C C . ASP B 1 68 ? 48.151 12.777 32.596 1.00 17.89 480 ASP B C 1
ATOM 1347 O O . ASP B 1 68 ? 47.281 12.253 33.253 1.00 18.18 480 ASP B O 1
ATOM 1352 N N . ALA B 1 69 ? 49.271 13.250 33.127 1.00 16.39 481 ALA B N 1
ATOM 1353 C CA . ALA B 1 69 ? 49.468 13.264 34.598 1.00 17.35 481 ALA B CA 1
ATOM 1354 C C . ALA B 1 69 ? 48.424 14.132 35.274 1.00 18.75 481 ALA B C 1
ATOM 1355 O O . ALA B 1 69 ? 47.850 13.738 36.275 1.00 19.67 481 ALA B O 1
ATOM 1357 N N . LEU B 1 70 ? 48.141 15.318 34.690 1.00 17.45 482 LEU B N 1
ATOM 1358 C CA . LEU B 1 70 ? 47.149 16.180 35.293 1.00 17.94 482 LEU B CA 1
ATOM 1359 C C . LEU B 1 70 ? 45.788 15.504 35.275 1.00 17.85 482 LEU B C 1
ATOM 1360 O O . LEU B 1 70 ? 45.081 15.507 36.295 1.00 17.48 482 LEU B O 1
ATOM 1365 N N . CYS B 1 71 ? 45.433 14.875 34.154 1.00 17.02 483 CYS B N 1
ATOM 1366 C CA . CYS B 1 71 ? 44.110 14.192 34.100 1.00 19.17 483 CYS B CA 1
ATOM 1367 C C . CYS B 1 71 ? 44.033 13.092 35.135 1.00 18.49 483 CYS B C 1
ATOM 1368 O O . CYS B 1 71 ? 42.963 12.793 35.683 1.00 23.60 483 CYS B O 1
ATOM 1371 N N . GLN B 1 72 ? 45.151 12.427 35.354 1.00 19.15 484 GLN B N 1
ATOM 1372 C CA . GLN B 1 72 ? 45.219 11.292 36.317 1.00 20.84 484 GLN B CA 1
ATOM 1373 C C . GLN B 1 72 ? 45.425 11.737 37.773 1.00 22.26 484 GLN B C 1
ATOM 1374 O O . GLN B 1 72 ? 45.500 10.883 38.718 1.00 22.33 484 GLN B O 1
ATOM 1380 N N . GLU B 1 73 ? 45.489 13.052 37.966 1.00 20.86 485 GLU B N 1
ATOM 1381 C CA . GLU B 1 73 ? 45.746 13.626 39.294 1.00 25.07 485 GLU B CA 1
ATOM 1382 C C . GLU B 1 73 ? 47.054 13.067 39.861 1.00 25.29 485 GLU B C 1
ATOM 1383 O O . GLU B 1 73 ? 47.168 12.852 41.078 1.00 23.84 485 GLU B O 1
ATOM 1389 N N . LYS B 1 74 ? 48.036 12.802 39.004 1.00 22.09 486 LYS B N 1
ATOM 1390 C CA . LYS B 1 74 ? 49.363 12.372 39.455 1.00 21.13 486 LYS B CA 1
ATOM 1391 C C . LYS B 1 74 ? 50.160 13.678 39.705 1.00 19.81 486 LYS B C 1
ATOM 1392 O O . LYS B 1 74 ? 51.007 14.063 38.904 1.00 19.36 486 LYS B O 1
ATOM 1398 N N . LEU B 1 75 ? 49.832 14.387 40.790 1.00 21.29 487 LEU B N 1
ATOM 1399 C CA . LEU B 1 75 ? 50.369 15.728 40.978 1.00 20.90 487 LEU B CA 1
ATOM 1400 C C . LEU B 1 75 ? 51.865 15.720 41.390 1.00 22.88 487 LEU B C 1
ATOM 1401 O O . LEU B 1 75 ? 52.464 16.770 41.417 1.00 21.37 487 LEU B O 1
ATOM 1406 N N . ASP B 1 76 ? 52.429 14.538 41.646 1.00 23.18 488 ASP B N 1
ATOM 1407 C CA . ASP B 1 76 ? 53.863 14.421 41.941 1.00 23.02 488 ASP B CA 1
ATOM 1408 C C . ASP B 1 76 ? 54.613 13.871 40.730 1.00 21.20 488 ASP B C 1
ATOM 1409 O O . ASP B 1 76 ? 55.814 13.561 40.789 1.00 22.73 488 ASP B O 1
ATOM 1414 N N . ASP B 1 77 ? 53.929 13.749 39.599 1.00 19.17 489 ASP B N 1
ATOM 1415 C CA . ASP B 1 77 ? 54.651 13.431 38.380 1.00 20.07 489 ASP B CA 1
ATOM 1416 C C . ASP B 1 77 ? 55.740 14.474 38.142 1.00 19.70 489 ASP B C 1
ATOM 1417 O O . ASP B 1 77 ? 55.506 15.668 38.212 1.00 19.74 489 ASP B O 1
ATOM 1422 N N . PRO B 1 78 ? 56.993 14.021 37.928 1.00 21.06 490 PRO B N 1
ATOM 1423 C CA . PRO B 1 78 ? 58.118 14.968 37.960 1.00 22.22 490 PRO B CA 1
ATOM 1424 C C . PRO B 1 78 ? 58.057 16.039 36.824 1.00 18.16 490 PRO B C 1
ATOM 1425 O O . PRO B 1 78 ? 58.473 17.182 37.001 1.00 18.69 490 PRO B O 1
ATOM 1429 N N . LYS B 1 79 ? 57.533 15.654 35.675 1.00 20.06 491 LYS B N 1
ATOM 1430 C CA . LYS B 1 79 ? 57.332 16.624 34.588 1.00 19.41 491 LYS B CA 1
ATOM 1431 C C . LYS B 1 79 ? 56.208 17.601 34.901 1.00 16.18 491 LYS B C 1
ATOM 1432 O O . LYS B 1 79 ? 56.330 18.798 34.635 1.00 17.02 491 LYS B O 1
ATOM 1438 N N . LEU B 1 80 ? 55.095 17.069 35.430 1.00 17.51 492 LEU B N 1
ATOM 1439 C CA . LEU B 1 80 ? 53.996 17.960 35.886 1.00 18.15 492 LEU B CA 1
ATOM 1440 C C . LEU B 1 80 ? 54.451 18.971 36.954 1.00 17.73 492 LEU B C 1
ATOM 1441 O O . LEU B 1 80 ? 54.135 20.169 36.908 1.00 17.47 492 LEU B O 1
ATOM 1446 N N . VAL B 1 81 ? 55.305 18.509 37.870 1.00 17.03 493 VAL B N 1
ATOM 1447 C CA . VAL B 1 81 ? 55.796 19.393 38.887 1.00 20.12 493 VAL B CA 1
ATOM 1448 C C . VAL B 1 81 ? 56.752 20.427 38.350 1.00 18.90 493 VAL B C 1
ATOM 1449 O O . VAL B 1 81 ? 56.702 21.594 38.707 1.00 20.43 493 VAL B O 1
ATOM 1453 N N . ALA B 1 82 ? 57.638 20.016 37.444 1.00 18.86 494 ALA B N 1
ATOM 1454 C CA . ALA B 1 82 ? 58.451 21.000 36.759 1.00 18.94 494 ALA B CA 1
ATOM 1455 C C . ALA B 1 82 ? 57.592 22.135 36.120 1.00 20.51 494 ALA B C 1
ATOM 1456 O O . ALA B 1 82 ? 57.931 23.323 36.151 1.00 19.62 494 ALA B O 1
ATOM 1458 N N . LEU B 1 83 ? 56.479 21.735 35.540 1.00 17.01 495 LEU B N 1
ATOM 1459 C CA . LEU B 1 83 ? 55.605 22.733 34.907 1.00 18.27 495 LEU B CA 1
ATOM 1460 C C . LEU B 1 83 ? 54.939 23.618 35.974 1.00 15.83 495 LEU B C 1
ATOM 1461 O O . LEU B 1 83 ? 54.822 24.826 35.796 1.00 16.80 495 LEU B O 1
ATOM 1466 N N . LEU B 1 84 ? 54.453 23.001 37.069 1.00 14.49 496 LEU B N 1
ATOM 1467 C CA . LEU B 1 84 ? 53.842 23.724 38.162 1.00 17.40 496 LEU B CA 1
ATOM 1468 C C . LEU B 1 84 ? 54.783 24.815 38.694 1.00 18.58 496 LEU B C 1
ATOM 1469 O O . LEU B 1 84 ? 54.371 25.896 39.041 1.00 19.69 496 LEU B O 1
ATOM 1474 N N . LEU B 1 85 ? 56.061 24.480 38.730 1.00 18.44 497 LEU B N 1
ATOM 1475 C CA . LEU B 1 85 ? 57.055 25.334 39.339 1.00 21.00 497 LEU B CA 1
ATOM 1476 C C . LEU B 1 85 ? 57.729 26.268 38.328 1.00 22.62 497 LEU B C 1
ATOM 1477 O O . LEU B 1 85 ? 58.549 27.135 38.721 1.00 23.81 497 LEU B O 1
ATOM 1482 N N . ASP B 1 86 ? 57.362 26.150 37.037 1.00 18.83 498 ASP B N 1
ATOM 1483 C CA . ASP B 1 86 ? 58.040 26.959 36.004 1.00 19.40 498 ASP B CA 1
ATOM 1484 C C . ASP B 1 86 ? 57.792 28.419 36.328 1.00 22.09 498 ASP B C 1
ATOM 1485 O O . ASP B 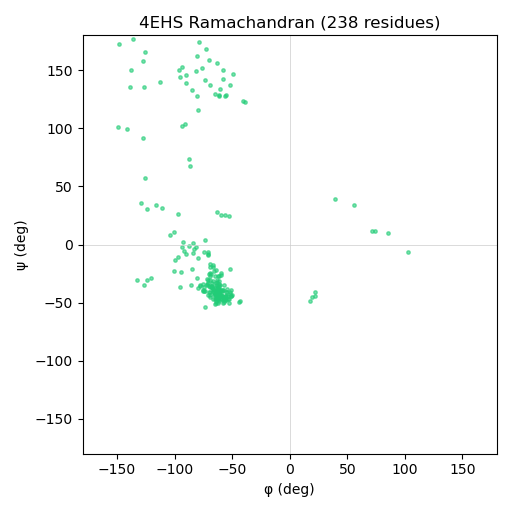1 86 ? 56.699 28.822 36.615 1.00 21.16 498 ASP B O 1
ATOM 1490 N N . ALA B 1 87 ? 58.839 29.215 36.378 1.00 26.31 499 ALA B N 1
ATOM 1491 C CA . ALA B 1 87 ? 58.679 30.634 36.760 1.00 23.66 499 ALA B CA 1
ATOM 1492 C C . ALA B 1 87 ? 58.281 31.558 35.607 1.00 23.37 499 ALA B C 1
ATOM 1493 O O . ALA B 1 87 ? 57.985 32.754 35.813 1.00 27.59 499 ALA B O 1
ATOM 1495 N N . ASN B 1 88 ? 58.274 31.040 34.387 1.00 20.94 500 ASN B N 1
ATOM 1496 C CA . ASN B 1 88 ? 58.047 31.848 33.180 1.00 23.50 500 ASN B CA 1
ATOM 1497 C C . ASN B 1 88 ? 56.713 31.606 32.449 1.00 22.37 500 ASN B C 1
ATOM 1498 O O . ASN B 1 88 ? 56.617 31.776 31.210 1.00 21.48 500 ASN B O 1
ATOM 1503 N N . LEU B 1 89 ? 55.683 31.252 33.217 1.00 19.04 501 LEU B N 1
ATOM 1504 C CA . LEU B 1 89 ? 54.361 31.036 32.607 1.00 18.85 501 LEU B CA 1
ATOM 1505 C C . LEU B 1 89 ? 53.310 31.895 33.301 1.00 19.18 501 LEU B C 1
ATOM 1506 O O . LEU B 1 89 ? 52.369 31.314 33.810 1.00 20.93 501 LEU B O 1
ATOM 1511 N N . PRO B 1 90 ? 53.473 33.268 33.356 1.00 19.74 502 PRO B N 1
ATOM 1512 C CA . PRO B 1 90 ? 52.462 34.097 34.050 1.00 20.79 502 PRO B CA 1
ATOM 1513 C C . PRO B 1 90 ? 51.067 33.944 33.387 1.00 20.64 502 PRO B C 1
ATOM 1514 O O . PRO B 1 90 ? 50.971 33.892 32.196 1.00 23.71 502 PRO B O 1
ATOM 1518 N N . LEU B 1 91 ? 50.042 33.748 34.198 1.00 19.11 503 LEU B N 1
ATOM 1519 C CA . LEU B 1 91 ? 48.681 33.545 33.714 1.00 18.61 503 LEU B CA 1
ATOM 1520 C C . LEU B 1 91 ? 47.968 34.901 33.756 1.00 20.81 503 LEU B C 1
ATOM 1521 O O . LEU B 1 91 ? 48.383 35.766 34.483 1.00 23.60 503 LEU B O 1
ATOM 1526 N N . LYS B 1 92 ? 47.023 35.113 32.870 1.00 21.51 504 LYS B N 1
ATOM 1527 C CA . LYS B 1 92 ? 46.236 36.347 32.855 1.00 23.56 504 LYS B CA 1
ATOM 1528 C C . LYS B 1 92 ? 44.841 35.995 33.214 1.00 23.72 504 LYS B C 1
ATOM 1529 O O . LYS B 1 92 ? 44.303 34.982 32.737 1.00 21.96 504 LYS B O 1
ATOM 1535 N N . LYS B 1 93 ? 44.185 36.834 34.028 1.00 22.99 505 LYS B N 1
ATOM 1536 C CA . LYS B 1 93 ? 42.818 36.543 34.419 1.00 26.21 505 LYS B CA 1
ATOM 1537 C C . LYS B 1 93 ? 41.968 36.599 33.157 1.00 25.09 505 LYS B C 1
ATOM 1538 O O . LYS B 1 93 ? 42.074 37.564 32.383 1.00 24.48 505 LYS B O 1
ATOM 1544 N N . GLY B 1 94 ? 41.167 35.555 32.945 1.00 23.43 506 GLY B N 1
ATOM 1545 C CA . GLY B 1 94 ? 40.372 35.474 31.713 1.00 26.28 506 GLY B CA 1
ATOM 1546 C C . GLY B 1 94 ? 41.176 35.195 30.455 1.00 22.66 506 GLY B C 1
ATOM 1547 O O . GLY B 1 94 ? 40.639 35.317 29.343 1.00 25.43 506 GLY B O 1
ATOM 1548 N N . GLY B 1 95 ? 42.450 34.824 30.590 1.00 18.72 507 GLY B N 1
ATOM 1549 C CA . GLY B 1 95 ? 43.293 34.663 29.403 1.00 18.90 507 GLY B CA 1
ATOM 1550 C C . GLY B 1 95 ? 43.238 33.231 28.853 1.00 18.75 507 GLY B C 1
ATOM 1551 O O . GLY B 1 95 ? 43.799 32.982 27.770 1.00 17.85 507 GLY B O 1
ATOM 1552 N N . PHE B 1 96 ? 42.595 32.299 29.580 1.00 16.52 508 PHE B N 1
ATOM 1553 C CA . PHE B 1 96 ? 42.732 30.879 29.198 1.00 17.54 508 PHE B CA 1
ATOM 1554 C C . PHE B 1 96 ? 42.160 30.582 27.831 1.00 17.23 508 PHE B C 1
ATOM 1555 O O . PHE B 1 96 ? 42.760 29.909 27.002 1.00 17.71 508 PHE B O 1
ATOM 1563 N N . GLU B 1 97 ? 40.947 31.040 27.587 1.00 17.13 509 GLU B N 1
ATOM 1564 C CA . GLU B 1 97 ? 40.316 30.595 26.363 1.00 17.11 509 GLU B CA 1
ATOM 1565 C C . GLU B 1 97 ? 41.088 31.069 25.129 1.00 17.95 509 GLU B C 1
ATOM 1566 O O . GLU B 1 97 ? 41.107 30.355 24.082 1.00 19.01 509 GLU B O 1
ATOM 1572 N N . LYS B 1 98 ? 41.769 32.231 25.209 1.00 17.67 510 LYS B N 1
ATOM 1573 C CA . LYS B 1 98 ? 42.542 32.705 24.108 1.00 18.41 510 LYS B CA 1
ATOM 1574 C C . LYS B 1 98 ? 43.632 31.660 23.790 1.00 17.46 510 LYS B C 1
ATOM 1575 O O . LYS B 1 98 ? 43.901 31.380 22.631 1.00 15.40 510 LYS B O 1
ATOM 1581 N N . GLU B 1 99 ? 44.271 31.139 24.830 1.00 16.73 511 GLU B N 1
ATOM 1582 C CA . GLU B 1 99 ? 45.416 30.214 24.632 1.00 15.41 511 GLU B CA 1
ATOM 1583 C C . GLU B 1 99 ? 44.897 28.851 24.204 1.00 14.45 511 GLU B C 1
ATOM 1584 O O . GLU B 1 99 ? 45.479 28.235 23.316 1.00 13.92 511 GLU B O 1
ATOM 1590 N N . LEU B 1 100 ? 43.802 28.392 24.785 1.00 13.48 512 LEU B N 1
ATOM 1591 C CA . LEU B 1 100 ? 43.157 27.142 24.284 1.00 14.39 512 LEU B CA 1
ATOM 1592 C C . LEU B 1 100 ? 42.752 27.247 22.810 1.00 15.16 512 LEU B C 1
ATOM 1593 O O . LEU B 1 100 ? 42.994 26.327 22.010 1.00 15.22 512 LEU B O 1
ATOM 1598 N N . ARG B 1 101 ? 42.162 28.362 22.440 1.00 14.94 513 ARG B N 1
ATOM 1599 C CA . ARG B 1 101 ? 41.768 28.546 21.029 1.00 18.53 513 ARG B CA 1
ATOM 1600 C C . ARG B 1 101 ? 42.975 28.557 20.087 1.00 16.45 513 ARG B C 1
ATOM 1601 O O . ARG B 1 101 ? 42.958 27.924 19.025 1.00 17.14 513 ARG B O 1
ATOM 1609 N N . LEU B 1 102 ? 44.046 29.232 20.479 1.00 17.16 514 LEU B N 1
ATOM 1610 C CA . LEU B 1 102 ? 45.244 29.219 19.689 1.00 16.68 514 LEU B CA 1
ATOM 1611 C C . LEU B 1 102 ? 45.792 27.768 19.583 1.00 15.88 514 LEU B C 1
ATOM 1612 O O . LEU B 1 102 ? 46.219 27.374 18.490 1.00 16.29 514 LEU B O 1
ATOM 1617 N N . LEU B 1 103 ? 45.716 26.979 20.655 1.00 13.60 515 LEU B N 1
ATOM 1618 C CA . LEU B 1 103 ? 46.282 25.631 20.608 1.00 14.40 515 LEU B CA 1
ATOM 1619 C C . LEU B 1 103 ? 45.431 24.807 19.600 1.00 13.57 515 LEU B C 1
ATOM 1620 O O . LEU B 1 103 ? 45.975 24.045 18.781 1.00 13.41 515 LEU B O 1
ATOM 1625 N N . ILE B 1 104 ? 44.100 24.987 19.631 1.00 12.64 516 ILE B N 1
ATOM 1626 C CA . ILE B 1 104 ? 43.225 24.275 18.666 1.00 11.64 516 ILE B CA 1
ATOM 1627 C C . ILE B 1 104 ? 43.482 24.748 17.249 1.00 13.14 516 ILE B C 1
ATOM 1628 O O . ILE B 1 104 ? 43.594 23.921 16.340 1.00 12.96 516 ILE B O 1
ATOM 1633 N N . LEU B 1 105 ? 43.611 26.078 17.053 1.00 12.58 517 LEU B N 1
ATOM 1634 C CA . LEU B 1 105 ? 43.891 26.646 15.726 1.00 15.80 517 LEU B CA 1
ATOM 1635 C C . LEU B 1 105 ? 45.158 26.033 15.172 1.00 16.80 517 LEU B C 1
ATOM 1636 O O . LEU B 1 105 ? 45.197 25.631 13.998 1.00 17.00 517 LEU B O 1
ATOM 1641 N N . ARG B 1 106 ? 46.217 25.957 15.987 1.00 17.50 518 ARG B N 1
ATOM 1642 C CA . ARG B 1 106 ? 47.472 25.394 15.506 1.00 18.26 518 ARG B CA 1
ATOM 1643 C C . ARG B 1 106 ? 47.348 23.922 15.115 1.00 17.47 518 ARG B C 1
ATOM 1644 O O . ARG B 1 106 ? 47.951 23.501 14.105 1.00 15.74 518 ARG B O 1
ATOM 1652 N N . TYR B 1 107 ? 46.521 23.152 15.850 1.00 15.57 519 TYR B N 1
ATOM 1653 C CA . TYR B 1 107 ? 46.271 21.755 15.530 1.00 16.35 519 TYR B CA 1
ATOM 1654 C C . TYR B 1 107 ? 45.637 21.670 14.124 1.00 14.74 519 TYR B C 1
ATOM 1655 O O . TYR B 1 107 ? 46.058 20.855 13.301 1.00 14.89 519 TYR B O 1
ATOM 1664 N N . PHE B 1 108 ? 44.615 22.486 13.872 1.00 13.24 520 PHE B N 1
ATOM 1665 C CA . PHE B 1 108 ? 43.939 22.418 12.554 1.00 14.44 520 PHE B CA 1
ATOM 1666 C C . PHE B 1 108 ? 44.793 22.988 11.406 1.00 15.31 520 PHE B C 1
ATOM 1667 O O . PHE B 1 108 ? 44.758 22.447 10.301 1.00 16.19 520 PHE B O 1
ATOM 1675 N N . GLU B 1 109 ? 45.587 24.013 11.708 1.00 15.17 521 GLU B N 1
ATOM 1676 C CA . GLU B 1 109 ? 46.611 24.484 10.702 1.00 17.31 521 GLU B CA 1
ATOM 1677 C C . GLU B 1 109 ? 47.607 23.359 10.338 1.00 17.09 521 GLU B C 1
ATOM 1678 O O . GLU B 1 109 ? 47.932 23.152 9.134 1.00 16.01 521 GLU B O 1
ATOM 1684 N N . ARG B 1 110 ? 48.017 22.562 11.320 1.00 16.02 522 ARG B N 1
ATOM 1685 C CA . ARG B 1 110 ? 48.882 21.415 11.037 1.00 16.98 522 ARG B CA 1
ATOM 1686 C C . ARG B 1 110 ? 48.128 20.367 10.231 1.00 16.48 522 ARG B C 1
ATOM 1687 O O . ARG B 1 110 ? 48.713 19.770 9.353 1.00 17.26 522 ARG B O 1
ATOM 1695 N N . GLN B 1 111 ? 46.820 20.163 10.474 1.00 16.36 523 GLN B N 1
ATOM 1696 C CA . GLN B 1 111 ? 46.107 19.153 9.698 1.00 16.40 523 GLN B CA 1
ATOM 1697 C C . GLN B 1 111 ? 46.129 19.548 8.201 1.00 14.75 523 GLN B C 1
ATOM 1698 O O . GLN B 1 111 ? 46.270 18.671 7.334 1.00 13.89 523 GLN B O 1
ATOM 1704 N N . LEU B 1 112 ? 46.015 20.854 7.918 1.00 14.84 524 LEU B N 1
ATOM 1705 C CA . LEU B 1 112 ? 46.044 21.333 6.517 1.00 15.93 524 LEU B CA 1
ATOM 1706 C C . LEU B 1 112 ? 47.344 20.884 5.875 1.00 15.87 524 LEU B C 1
ATOM 1707 O O . LEU B 1 112 ? 47.386 20.658 4.673 1.00 13.38 524 LEU B O 1
ATOM 1712 N N . LYS B 1 113 ? 48.411 20.855 6.642 1.00 14.33 525 LYS B N 1
ATOM 1713 C CA . LYS B 1 113 ? 49.752 20.477 6.080 1.00 16.18 525 LYS B CA 1
ATOM 1714 C C . LYS B 1 113 ? 49.967 18.987 6.071 1.00 17.29 525 LYS B C 1
ATOM 1715 O O . LYS B 1 113 ? 50.591 18.461 5.150 1.00 17.24 525 LYS B O 1
ATOM 1721 N N . GLU B 1 114 ? 49.459 18.269 7.060 1.00 15.95 526 GLU B N 1
ATOM 1722 C CA . GLU B 1 114 ? 49.847 16.894 7.217 1.00 17.00 526 GLU B CA 1
ATOM 1723 C C . GLU B 1 114 ? 48.874 15.921 6.551 1.00 17.02 526 GLU B C 1
ATOM 1724 O O . GLU B 1 114 ? 49.315 14.899 6.067 1.00 16.30 526 GLU B O 1
ATOM 1730 N N . ILE B 1 115 ? 47.543 16.233 6.587 1.00 14.69 527 ILE B N 1
ATOM 1731 C CA . ILE B 1 115 ? 46.529 15.360 5.963 1.00 14.35 527 ILE B CA 1
ATOM 1732 C C . ILE B 1 115 ? 46.875 15.039 4.491 1.00 13.52 527 ILE B C 1
ATOM 1733 O O . ILE B 1 115 ? 46.799 13.898 4.090 1.00 12.62 527 ILE B O 1
ATOM 1738 N N . PRO B 1 116 ? 47.317 16.027 3.735 1.00 14.59 528 PRO B N 1
ATOM 1739 C CA . PRO B 1 116 ? 47.600 15.683 2.291 1.00 12.28 528 PRO B CA 1
ATOM 1740 C C . PRO B 1 116 ? 48.752 14.689 2.108 1.00 14.39 528 PRO B C 1
ATOM 1741 O O . PRO B 1 116 ? 48.873 13.984 1.042 1.00 14.87 528 PRO B O 1
ATOM 1745 N N . LYS B 1 117 ? 49.622 14.638 3.105 1.00 14.82 529 LYS B N 1
ATOM 1746 C CA . LYS B 1 117 ? 50.801 13.756 2.999 1.00 18.04 529 LYS B CA 1
ATOM 1747 C C . LYS B 1 117 ? 50.531 12.375 3.588 1.00 19.53 529 LYS B C 1
ATOM 1748 O O . LYS B 1 117 ? 51.410 11.481 3.507 1.00 20.13 529 LYS B O 1
ATOM 1754 N N . SER B 1 118 ? 49.365 12.195 4.187 1.00 18.14 530 SER B N 1
ATOM 1755 C CA . SER B 1 118 ? 48.920 10.910 4.767 1.00 21.64 530 SER B CA 1
ATOM 1756 C C . SER B 1 118 ? 48.542 9.834 3.750 1.00 24.42 530 SER B C 1
ATOM 1757 O O . SER B 1 118 ? 48.424 10.099 2.509 1.00 21.31 530 SER B O 1
ATOM 1760 N N . SER B 1 119 ? 48.379 8.600 4.276 1.00 23.50 531 SER B N 1
ATOM 1761 C CA . SER B 1 119 ? 47.874 7.506 3.462 1.00 24.47 531 SER B CA 1
ATOM 1762 C C . SER B 1 119 ? 46.367 7.462 3.305 1.00 25.69 531 SER B C 1
ATOM 1763 O O . SER B 1 119 ? 45.895 6.583 2.628 1.00 29.96 531 SER B O 1
ATOM 1766 N N . LEU B 1 120 ? 45.604 8.365 3.930 1.00 25.04 532 LEU B N 1
ATOM 1767 C CA . LEU B 1 120 ? 44.150 8.371 3.800 1.00 24.63 532 LEU B CA 1
ATOM 1768 C C . LEU B 1 120 ? 43.726 8.353 2.331 1.00 24.20 532 LEU B C 1
ATOM 1769 O O . LEU B 1 120 ? 44.353 9.011 1.498 1.00 23.66 532 LEU B O 1
ATOM 1774 N N . PRO B 1 121 ? 42.711 7.548 1.991 1.00 25.68 533 PRO B N 1
ATOM 1775 C CA . PRO B 1 121 ? 42.170 7.642 0.632 1.00 24.86 533 PRO B CA 1
ATOM 1776 C C . PRO B 1 121 ? 41.670 9.071 0.347 1.00 22.76 533 PRO B C 1
ATOM 1777 O O . PRO B 1 121 ? 41.192 9.766 1.261 1.00 21.46 533 PRO B O 1
ATOM 1781 N N . PHE B 1 122 ? 41.760 9.433 -0.932 1.00 21.58 534 PHE B N 1
ATOM 1782 C CA . PHE B 1 122 ? 41.379 10.768 -1.371 1.00 18.82 534 PHE B CA 1
ATOM 1783 C C . PHE B 1 122 ? 40.108 11.308 -0.773 1.00 20.03 534 PHE B C 1
ATOM 1784 O O . PHE B 1 122 ? 40.093 12.464 -0.366 1.00 17.89 534 PHE B O 1
ATOM 1792 N N . SER B 1 123 ? 39.004 10.532 -0.765 1.00 18.01 535 SER B N 1
ATOM 1793 C CA . SER B 1 123 ? 37.776 11.066 -0.257 1.00 19.16 535 SER B CA 1
ATOM 1794 C C . SER B 1 123 ? 37.873 11.415 1.197 1.00 19.98 535 SER B C 1
ATOM 1795 O O . SER B 1 123 ? 37.255 12.367 1.633 1.00 20.27 535 SER B O 1
ATOM 1798 N N . GLU B 1 124 ? 38.664 10.666 1.942 1.00 20.47 536 GLU B N 1
ATOM 1799 C CA . GLU B 1 124 ? 38.777 10.965 3.355 1.00 21.52 536 GLU B CA 1
ATOM 1800 C C . GLU B 1 124 ? 39.650 12.215 3.617 1.00 18.40 536 GLU B C 1
ATOM 1801 O O . GLU B 1 124 ? 39.304 13.025 4.464 1.00 19.13 536 GLU B O 1
ATOM 1807 N N . LYS B 1 125 ? 40.721 12.361 2.852 1.00 19.47 537 LYS B N 1
ATOM 1808 C CA . LYS B 1 125 ? 41.532 13.598 2.859 1.00 15.98 537 LYS B CA 1
ATOM 1809 C C . LYS B 1 125 ? 40.588 14.766 2.620 1.00 15.02 537 LYS B C 1
ATOM 1810 O O . LYS B 1 125 ? 40.706 15.742 3.348 1.00 14.56 537 LYS B O 1
ATOM 1824 N N . ILE B 1 127 ? 37.336 15.116 3.167 1.00 15.78 539 ILE B N 1
ATOM 1825 C CA . ILE B 1 127 ? 36.439 15.381 4.300 1.00 20.19 539 ILE B CA 1
ATOM 1826 C C . ILE B 1 127 ? 37.214 16.021 5.486 1.00 17.94 539 ILE B C 1
ATOM 1827 O O . ILE B 1 127 ? 36.739 17.029 6.054 1.00 17.79 539 ILE B O 1
ATOM 1832 N N . CYS B 1 128 ? 38.375 15.469 5.783 1.00 18.17 540 CYS B N 1
ATOM 1833 C CA . CYS B 1 128 ? 39.191 15.967 6.870 1.00 18.08 540 CYS B CA 1
ATOM 1834 C C . CYS B 1 128 ? 39.660 17.387 6.634 1.00 17.67 540 CYS B C 1
ATOM 1835 O O . CYS B 1 128 ? 39.654 18.152 7.528 1.00 15.65 540 CYS B O 1
ATOM 1838 N N . LEU B 1 129 ? 40.065 17.713 5.416 1.00 15.71 541 LEU B N 1
ATOM 1839 C CA . LEU B 1 129 ? 40.532 19.040 5.119 1.00 13.93 541 LEU B CA 1
ATOM 1840 C C . LEU B 1 129 ? 39.378 20.009 5.148 1.00 14.38 541 LEU B C 1
ATOM 1841 O O . LEU B 1 129 ? 39.540 21.133 5.512 1.00 13.03 541 LEU B O 1
ATOM 1846 N N . LYS B 1 130 ? 38.203 19.591 4.711 1.00 14.71 542 LYS B N 1
ATOM 1847 C CA . LYS B 1 130 ? 37.067 20.530 4.765 1.00 16.35 542 LYS B CA 1
ATOM 1848 C C . LYS B 1 130 ? 36.737 20.801 6.238 1.00 15.89 542 LYS B C 1
ATOM 1849 O O . LYS B 1 130 ? 36.425 21.915 6.584 1.00 16.72 542 LYS B O 1
ATOM 1855 N N . LYS B 1 131 ? 36.793 19.748 7.052 1.00 16.27 543 LYS B N 1
ATOM 1856 C CA . LYS B 1 131 ? 36.546 19.856 8.506 1.00 19.51 543 LYS B CA 1
ATOM 1857 C C . LYS B 1 131 ? 37.564 20.860 9.065 1.00 17.98 543 LYS B C 1
ATOM 1858 O O . LYS B 1 131 ? 37.208 21.770 9.846 1.00 18.00 543 LYS B O 1
ATOM 1864 N N . ALA B 1 132 ? 38.839 20.718 8.677 1.00 15.33 544 ALA B N 1
ATOM 1865 C CA . ALA B 1 132 ? 39.827 21.682 9.190 1.00 15.11 544 ALA B CA 1
ATOM 1866 C C . ALA B 1 132 ? 39.596 23.118 8.733 1.00 17.27 544 ALA B C 1
ATOM 1867 O O . ALA B 1 132 ? 39.695 24.074 9.537 1.00 16.38 544 ALA B O 1
ATOM 1869 N N . ARG B 1 133 ? 39.313 23.338 7.438 1.00 15.98 545 ARG B N 1
ATOM 1870 C CA . ARG B 1 133 ? 39.049 24.679 6.992 1.00 17.84 545 ARG B CA 1
ATOM 1871 C C . ARG B 1 133 ? 37.867 25.354 7.721 1.00 16.02 545 ARG B C 1
ATOM 1872 O O . ARG B 1 133 ? 38.007 26.547 8.103 1.00 17.93 545 ARG B O 1
ATOM 1880 N N . GLN B 1 134 ? 36.839 24.567 7.962 1.00 17.64 546 GLN B N 1
ATOM 1881 C CA . GLN B 1 134 ? 35.574 24.982 8.618 1.00 17.76 546 GLN B CA 1
ATOM 1882 C C . GLN B 1 134 ? 35.889 25.271 10.086 1.00 18.35 546 GLN B C 1
ATOM 1883 O O . GLN B 1 134 ? 35.507 26.331 10.593 1.00 21.68 546 GLN B O 1
ATOM 1889 N N . ALA B 1 135 ? 36.648 24.394 10.722 1.00 18.18 547 ALA B N 1
ATOM 1890 C CA . ALA B 1 135 ? 37.101 24.614 12.124 1.00 17.49 547 ALA B CA 1
ATOM 1891 C C . ALA B 1 135 ? 37.887 25.944 12.233 1.00 18.24 547 ALA B C 1
ATOM 1892 O O . ALA B 1 135 ? 37.609 26.799 13.081 1.00 19.41 547 ALA B O 1
ATOM 1894 N N . ILE B 1 136 ? 38.823 26.193 11.292 1.00 16.28 548 ILE B N 1
ATOM 1895 C CA . ILE B 1 136 ? 39.655 27.360 11.354 1.00 16.15 548 ILE B CA 1
ATOM 1896 C C . ILE B 1 136 ? 38.815 28.682 11.235 1.00 18.91 548 ILE B C 1
ATOM 1897 O O . ILE B 1 136 ? 39.098 29.705 11.863 1.00 20.79 548 ILE B O 1
ATOM 1910 N N . LYS B 1 138 ? 35.660 28.994 12.160 1.00 22.12 550 LYS B N 1
ATOM 1911 C CA . LYS B 1 138 ? 34.952 29.211 13.407 1.00 25.19 550 LYS B CA 1
ATOM 1912 C C . LYS B 1 138 ? 35.912 29.748 14.483 1.00 22.10 550 LYS B C 1
ATOM 1913 O O . LYS B 1 138 ? 35.611 30.687 15.149 1.00 21.61 550 LYS B O 1
ATOM 1919 N N . LEU B 1 139 ? 37.060 29.103 14.627 1.00 21.60 551 LEU B N 1
ATOM 1920 C CA . LEU B 1 139 ? 38.120 29.565 15.565 1.00 20.22 551 LEU B CA 1
ATOM 1921 C C . LEU B 1 139 ? 38.501 31.019 15.409 1.00 23.26 551 LEU B C 1
ATOM 1922 O O . LEU B 1 139 ? 38.661 31.733 16.377 1.00 23.40 551 LEU B O 1
ATOM 1927 N N . LYS B 1 140 ? 38.662 31.461 14.168 1.00 23.03 552 LYS B N 1
ATOM 1928 C CA . LYS B 1 140 ? 38.970 32.868 13.917 1.00 26.57 552 LYS B CA 1
ATOM 1929 C C . LYS B 1 140 ? 37.809 33.821 14.295 1.00 25.76 552 LYS B C 1
ATOM 1930 O O . LYS B 1 140 ? 38.027 34.989 14.529 1.00 29.07 552 LYS B O 1
ATOM 1936 N N . GLN B 1 141 ? 36.608 33.299 14.439 1.00 25.45 553 GLN B N 1
ATOM 1937 C CA . GLN B 1 141 ? 35.505 34.119 14.915 1.00 29.38 553 GLN B CA 1
ATOM 1938 C C . GLN B 1 141 ? 35.342 34.037 16.423 1.00 29.98 553 GLN B C 1
ATOM 1939 O O . GLN B 1 141 ? 34.418 34.635 16.960 1.00 28.86 553 GLN B O 1
ATOM 1945 N N . GLY B 1 142 ? 36.221 33.288 17.089 1.00 25.10 554 GLY B N 1
ATOM 1946 C CA . GLY B 1 142 ? 36.230 33.200 18.557 1.00 24.12 554 GLY B CA 1
ATOM 1947 C C . GLY B 1 142 ? 35.637 31.952 19.134 1.00 23.05 554 GLY B C 1
ATOM 1948 O O . GLY B 1 142 ? 35.712 31.735 20.363 1.00 21.11 554 GLY B O 1
ATOM 1949 N N . GLU B 1 143 ? 35.037 31.096 18.306 1.00 23.49 555 GLU B N 1
ATOM 1950 C CA . GLU B 1 143 ? 34.476 29.898 18.829 1.00 22.62 555 GLU B CA 1
ATOM 1951 C C . GLU B 1 143 ? 35.554 28.858 19.150 1.00 28.09 555 GLU B C 1
ATOM 1952 O O . GLU B 1 143 ? 36.634 28.917 18.596 1.00 28.52 555 GLU B O 1
ATOM 1958 N N . LEU B 1 144 ? 35.288 27.979 20.122 1.00 22.81 556 LEU B N 1
ATOM 1959 C CA . LEU B 1 144 ? 36.121 26.791 20.298 1.00 21.47 556 LEU B CA 1
ATOM 1960 C C . LEU B 1 144 ? 35.513 25.706 19.456 1.00 21.90 556 LEU B C 1
ATOM 1961 O O . LEU B 1 144 ? 34.281 25.647 19.309 1.00 20.97 556 LEU B O 1
ATOM 1966 N N . VAL B 1 145 ? 36.363 24.846 18.896 1.00 19.06 557 VAL B N 1
ATOM 1967 C CA . VAL B 1 145 ? 35.901 23.724 18.084 1.00 18.07 557 VAL B CA 1
ATOM 1968 C C . VAL B 1 145 ? 36.534 22.488 18.678 1.00 16.95 557 VAL B C 1
ATOM 1969 O O . VAL B 1 145 ? 37.703 22.514 19.082 1.00 16.65 557 VAL B O 1
ATOM 1973 N N . ALA B 1 146 ? 35.764 21.412 18.831 1.00 17.34 558 ALA B N 1
ATOM 1974 C CA . ALA B 1 146 ? 36.318 20.131 19.283 1.00 16.46 558 ALA B CA 1
ATOM 1975 C C . ALA B 1 146 ? 37.231 19.424 18.319 1.00 15.99 558 ALA B C 1
ATOM 1976 O O . ALA B 1 146 ? 36.977 19.407 17.091 1.00 18.93 558 ALA B O 1
ATOM 1978 N N . ILE B 1 147 ? 38.317 18.902 18.853 1.00 15.01 559 ILE B N 1
ATOM 1979 C CA . ILE B 1 147 ? 39.190 18.020 18.078 1.00 16.63 559 ILE B CA 1
ATOM 1980 C C . ILE B 1 147 ? 38.714 16.603 18.299 1.00 20.91 559 ILE B C 1
ATOM 1981 O O . ILE B 1 147 ? 38.993 15.983 19.374 1.00 24.60 559 ILE B O 1
ATOM 1986 N N . LEU B 1 148 ? 38.022 16.109 17.263 1.00 17.71 560 LEU B N 1
ATOM 1987 C CA . LEU B 1 148 ? 37.541 14.731 17.161 1.00 23.43 560 LEU B CA 1
ATOM 1988 C C . LEU B 1 148 ? 38.370 14.153 16.023 1.00 30.51 560 LEU B C 1
ATOM 1989 O O . LEU B 1 148 ? 39.253 13.367 16.261 1.00 33.88 560 LEU B O 1
#

Organism: Helicobacter pylori (strain ATCC 700392 / 26695) (NCBI:txid85962)

Secondary structure (DSSP, 8-state):
----HHHHHHHHHHHHHH-HHHHHHHTTT--GGG-SS-HHHHHHHHTT-TT-HHHHHHHH-TT----TT-HHHHHHHHHHHHHHHHHHHHHHS---TTT--HHHHHHHH--TTTT-------/---HHHHHHHHHHHHHH-THHHHHHTTT--GGG-SS-HHHHHHHHTT-TT-HHHHHHHH-TT----TT-HHHHHHHHHHHHHHHHHHHGGGSS--TTT--HHHHHHHH--GGGT------

Nearest PDB structures (foldseek):
  4ehs-assembly1_B  TM=9.966E-01  e=3.598E-15  Helicobacter pylori 26695
  4ehs-assembly1_B  TM=1.005E+00  e=2.672E-16  Helicobacter pylori 26695
  6z3m-assembly3_O  TM=4.374E-01  e=9.701E+00  Homo sapiens

Solvent-accessible surface area: 13194 Å² total

Sequence (242 aa):
SAPSLEFLEKLVIRYLLEDRSLLDLAVGYIHSGVFLHKKQEFDALCQEKLDDPKLVALLLDANLPLKKGGFEKELRLLILRYFERQLKEIPKSSLPFSEKICLKKARQAIKLKQGELVAILEAPSLEFLEKLVIRYLLEDRSLLDLAVGYIHSGVFLHKKQEFDALCQEKLDDPKLVALLLDANLPLKKGGFEKELRLLILRYFERQLKEIPKSSLPFSEKICLKKARQAIKLKQGELVAIL

B-factor: mean 23.77, std 9.0, range [10.61, 72.98]

CATH classification: 1.10.860.10

Foldseek 3Di:
DPDDLLLLVLLLLLVCVVPVVSVVVLVQADDLVLDPHCSVLRVCVVVVVCVDVSVVVSNVDPPHDDDVPCNLLSSLVSVLVSLVVLCVCLVVDPDDPVVVCSNVVSVVCVCSVVVDGHHDDD/DDDLLLLVLLLLLVCVVPVVVVVVLVVADDLVLHDHCSVLVVCVVVVVCVPVSVVCSNPPPPRDDDVVCNLVSSLVSQLVSLVVLCVVLVVDPDPPVVVCSNVVSVVCVVSVVPDGHHDD